Protein AF-A0A2N0ZWB0-F1 (afdb_monomer_lite)

Sequence (327 aa):
MKKLLIPLTAVLFLSSCESSTATNQGTKMNSSYDQEIKLPTDRRLSFNEAMNLRASDLNLRIYDEERMELLHKYAKDPKEINAQYAWATYQLWHVDNLDVETQGYQKIFELAKIDHPYACADVYTWSYQFDNDFIKNTMKINKKNILAIKDNCLEIALKYNANSIKHTLIEKFFSDYRRGDEYDDYNILSYRLMQDVDKQELNRVKEYLLMYLFSWDNQFMNSIPSNNLANGNLVSFYLQILAYDPYDFNVTEACAWLKYYDQDFIPYLKENNLPNLKIIQKKLVKSLPILRDKIKDTEINIQQCQSRYIEIRDTKRNNDPFELDFN

Structure (mmCIF, N/CA/C/O backbone):
data_AF-A0A2N0ZWB0-F1
#
_entry.id   AF-A0A2N0ZWB0-F1
#
loop_
_atom_site.group_PDB
_atom_site.id
_atom_site.type_symbol
_atom_site.label_atom_id
_atom_site.label_alt_id
_atom_site.label_comp_id
_atom_site.label_asym_id
_atom_site.label_entity_id
_atom_site.label_seq_id
_atom_site.pdbx_PDB_ins_code
_atom_site.Cartn_x
_atom_site.Cartn_y
_atom_site.Cartn_z
_atom_site.occupancy
_atom_site.B_iso_or_equiv
_atom_site.auth_seq_id
_atom_site.auth_comp_id
_atom_site.auth_asym_id
_atom_site.auth_atom_id
_atom_site.pdbx_PDB_model_num
ATOM 1 N N . MET A 1 1 ? 29.699 83.787 26.682 1.00 38.31 1 MET A N 1
ATOM 2 C CA . MET A 1 1 ? 30.022 82.421 27.168 1.00 38.31 1 MET A CA 1
ATOM 3 C C . MET A 1 1 ? 31.433 82.093 26.680 1.00 38.31 1 MET A C 1
ATOM 5 O O . MET A 1 1 ? 31.685 82.283 25.504 1.00 38.31 1 MET A O 1
ATOM 9 N N . LYS A 1 2 ? 32.444 82.000 27.562 1.00 29.06 2 LYS A N 1
ATOM 10 C CA . LYS A 1 2 ? 33.017 80.736 28.099 1.00 29.06 2 LYS A CA 1
ATOM 11 C C . LYS A 1 2 ? 33.329 79.725 26.969 1.00 29.06 2 LYS A C 1
ATOM 13 O O . LYS A 1 2 ? 32.384 79.179 26.427 1.00 29.06 2 LYS A O 1
ATOM 18 N N . LYS A 1 3 ? 34.590 79.655 26.492 1.00 23.31 3 LYS A N 1
ATOM 19 C CA . LYS A 1 3 ? 35.724 78.788 26.960 1.00 23.31 3 LYS A CA 1
ATOM 20 C C . LYS A 1 3 ? 35.624 77.361 26.348 1.00 23.31 3 LYS A C 1
ATOM 22 O O . LYS A 1 3 ? 34.513 76.865 26.280 1.00 23.31 3 LYS A O 1
ATOM 27 N N . LEU A 1 4 ? 36.682 76.650 25.915 1.00 23.22 4 LEU A N 1
ATOM 28 C CA . LEU A 1 4 ? 38.147 76.785 26.102 1.00 23.22 4 LEU A CA 1
ATOM 29 C C . LEU A 1 4 ? 38.958 76.143 24.923 1.00 23.22 4 LEU A C 1
ATOM 31 O O . LEU A 1 4 ? 38.378 75.734 23.926 1.00 23.22 4 LEU A O 1
ATOM 35 N N . LEU A 1 5 ? 40.292 76.080 25.059 1.00 21.80 5 LEU A N 1
ATOM 36 C CA . LEU A 1 5 ? 41.337 75.653 24.110 1.00 21.80 5 LEU A CA 1
ATOM 37 C C . LEU A 1 5 ? 41.497 74.115 23.912 1.00 21.80 5 LEU A C 1
ATOM 39 O O . LEU A 1 5 ? 41.297 73.352 24.851 1.00 21.80 5 LEU A O 1
ATOM 43 N N . ILE A 1 6 ? 41.957 73.723 22.705 1.00 27.70 6 ILE A N 1
ATOM 44 C CA . ILE A 1 6 ? 43.159 72.899 22.327 1.00 27.70 6 ILE A CA 1
ATOM 45 C C . ILE A 1 6 ? 44.001 72.356 23.530 1.00 27.70 6 ILE A C 1
ATOM 47 O O . ILE A 1 6 ? 44.212 73.181 24.425 1.00 27.70 6 ILE A O 1
ATOM 51 N N . PRO A 1 7 ? 44.580 71.104 23.585 1.00 34.16 7 PRO A N 1
ATOM 52 C CA . PRO A 1 7 ? 45.386 70.407 22.531 1.00 34.16 7 PRO A CA 1
ATOM 53 C C . PRO A 1 7 ? 45.387 68.838 22.423 1.00 34.16 7 PRO A C 1
ATOM 55 O O . PRO A 1 7 ? 44.913 68.159 23.319 1.00 34.16 7 PRO A O 1
ATOM 58 N N . LEU A 1 8 ? 46.080 68.330 21.368 1.00 21.92 8 LEU A N 1
ATOM 59 C CA . LEU A 1 8 ? 46.899 67.079 21.211 1.00 21.92 8 LEU A CA 1
ATOM 60 C C . LEU A 1 8 ? 46.281 65.683 21.554 1.00 21.92 8 LEU A C 1
ATOM 62 O O . LEU A 1 8 ? 45.449 65.567 22.435 1.00 21.92 8 LEU A O 1
ATOM 66 N N . THR A 1 9 ? 46.645 64.550 20.922 1.00 27.00 9 THR A N 1
ATOM 67 C CA . THR A 1 9 ? 47.906 64.128 20.252 1.00 27.00 9 THR A CA 1
ATOM 68 C C . THR A 1 9 ? 47.726 63.382 18.910 1.00 27.00 9 THR A C 1
ATOM 70 O O . THR A 1 9 ? 46.648 62.900 18.585 1.00 27.00 9 THR A O 1
ATOM 73 N N . ALA A 1 10 ? 48.841 63.241 18.175 1.00 24.66 10 ALA A N 1
ATOM 74 C CA . ALA A 1 10 ? 49.052 62.360 17.013 1.00 24.66 10 ALA A CA 1
ATOM 75 C C . ALA A 1 10 ? 48.708 60.867 17.295 1.00 24.66 10 ALA A C 1
ATOM 77 O O . ALA A 1 10 ? 48.550 60.486 18.452 1.00 24.66 10 ALA A O 1
ATOM 78 N N . VAL A 1 11 ? 48.578 59.978 16.299 1.00 25.19 11 VAL A N 1
ATOM 79 C CA . VAL A 1 11 ? 49.680 59.424 15.470 1.00 25.19 11 VAL A CA 1
ATOM 80 C C . VAL A 1 11 ? 49.180 58.945 14.090 1.00 25.19 11 VAL A C 1
ATOM 82 O O . VAL A 1 11 ? 48.033 58.536 13.943 1.00 25.19 11 VAL A O 1
ATOM 85 N N . LEU A 1 12 ? 50.058 59.006 13.077 1.00 24.88 12 LEU A N 1
ATOM 86 C CA . LEU A 1 12 ? 49.830 58.479 11.723 1.00 24.88 12 LEU A CA 1
ATOM 87 C C . LEU A 1 12 ? 49.619 56.955 11.711 1.00 24.88 12 LEU A C 1
ATOM 89 O O . LEU A 1 12 ? 50.325 56.258 12.427 1.00 24.88 12 LEU A O 1
ATOM 93 N N . PHE A 1 13 ? 48.837 56.436 10.760 1.00 24.61 13 PHE A N 1
ATOM 94 C CA . PHE A 1 13 ? 49.383 55.522 9.742 1.00 24.61 13 PHE A CA 1
ATOM 95 C C . PHE A 1 13 ? 48.495 55.489 8.489 1.00 24.61 13 PHE A C 1
ATOM 97 O O . PHE A 1 13 ? 47.309 55.806 8.538 1.00 24.61 13 PHE A O 1
ATOM 104 N N . LEU A 1 14 ? 49.112 55.182 7.347 1.00 25.11 14 LEU A N 1
ATOM 105 C CA . LEU A 1 14 ? 48.475 55.178 6.031 1.00 25.11 14 LEU A CA 1
ATOM 106 C C . LEU A 1 14 ? 47.652 53.905 5.805 1.00 25.11 14 LEU A C 1
ATOM 108 O O . LEU A 1 14 ? 48.181 52.820 6.032 1.00 25.11 14 LEU A O 1
ATOM 112 N N . SER A 1 15 ? 46.482 54.033 5.175 1.00 25.52 15 SER A N 1
ATOM 113 C CA . SER A 1 15 ? 46.255 53.475 3.828 1.00 25.52 15 SER A CA 1
ATOM 114 C C . SER A 1 15 ? 44.882 53.871 3.256 1.00 25.52 15 SER A C 1
ATOM 116 O O . SER A 1 15 ? 44.023 54.424 3.936 1.00 25.52 15 SER A O 1
ATOM 118 N N . SER A 1 16 ? 44.758 53.688 1.943 1.00 25.92 16 SER A N 1
ATOM 119 C CA . SER A 1 16 ? 43.678 54.106 1.045 1.00 25.92 16 SER A CA 1
ATOM 120 C C . SER A 1 16 ? 42.287 53.539 1.344 1.00 25.92 16 SER A C 1
ATOM 122 O O . SER A 1 16 ? 42.145 52.453 1.894 1.00 25.92 16 SER A O 1
ATOM 124 N N . CYS A 1 17 ? 41.266 54.253 0.855 1.00 25.59 17 CYS A N 1
ATOM 125 C CA . CYS A 1 17 ? 39.875 53.813 0.786 1.00 25.59 17 CYS A CA 1
ATOM 126 C C . CYS A 1 17 ? 39.702 52.387 0.237 1.00 25.59 17 CYS A C 1
ATOM 128 O O . CYS A 1 17 ? 40.103 52.116 -0.893 1.00 25.59 17 CYS A O 1
ATOM 130 N N . GLU A 1 18 ? 38.934 51.566 0.951 1.00 24.20 18 GLU A N 1
ATOM 131 C CA . GLU A 1 18 ? 38.123 50.505 0.351 1.00 24.20 18 GLU A CA 1
ATOM 132 C C . GLU A 1 18 ? 36.653 50.755 0.697 1.00 24.20 18 GLU A C 1
ATOM 134 O O . GLU A 1 18 ? 36.242 50.692 1.856 1.00 24.20 18 GLU A O 1
ATOM 139 N N . SER A 1 19 ? 35.846 51.069 -0.318 1.00 26.22 19 SER A N 1
ATOM 140 C CA . SER A 1 19 ? 34.397 51.207 -0.184 1.00 26.22 19 SER A CA 1
ATOM 141 C C . SER A 1 19 ? 33.694 49.983 -0.764 1.00 26.22 19 SER A C 1
ATOM 143 O O . SER A 1 19 ? 33.515 49.877 -1.975 1.00 26.22 19 SER A O 1
ATOM 145 N N . SER A 1 20 ? 33.253 49.104 0.137 1.00 30.06 20 SER A N 1
ATOM 146 C CA . SER A 1 20 ? 32.059 48.258 0.008 1.00 30.06 20 SER A CA 1
ATOM 147 C C . SER A 1 20 ? 31.8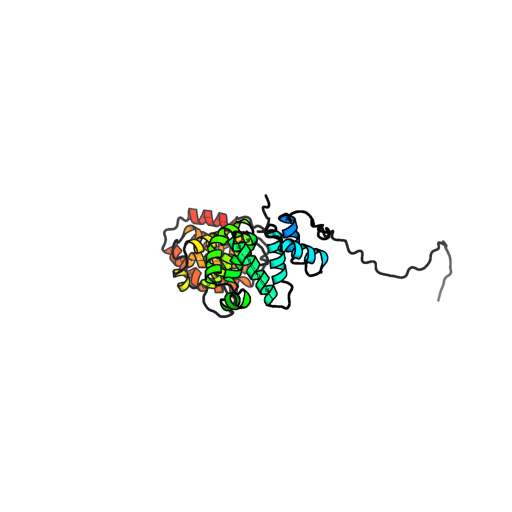37 47.481 -1.302 1.00 30.06 20 SER A C 1
ATOM 149 O O . SER A 1 20 ? 31.202 47.974 -2.233 1.00 30.06 20 SER A O 1
ATOM 151 N N . THR A 1 21 ? 32.107 46.176 -1.263 1.00 26.30 21 THR A N 1
ATOM 152 C CA . THR A 1 21 ? 31.127 45.188 -1.752 1.00 26.30 21 THR A CA 1
ATOM 153 C C . THR A 1 21 ? 30.920 44.129 -0.676 1.00 26.30 21 THR A C 1
ATOM 155 O O . THR A 1 21 ? 31.873 43.685 -0.040 1.00 26.30 21 THR A O 1
ATOM 158 N N . ALA A 1 22 ? 29.664 43.767 -0.413 1.00 29.27 22 ALA A N 1
ATOM 159 C CA . ALA A 1 22 ? 29.338 42.761 0.589 1.00 29.27 22 ALA A CA 1
ATOM 160 C C . ALA A 1 22 ? 29.765 41.376 0.086 1.00 29.27 22 ALA A C 1
ATOM 162 O O . ALA A 1 22 ? 29.156 40.820 -0.829 1.00 29.27 22 ALA A O 1
ATOM 163 N N . THR A 1 23 ? 30.801 40.803 0.694 1.00 26.16 23 THR A N 1
ATOM 164 C CA . THR A 1 23 ? 31.150 39.401 0.485 1.00 26.16 23 THR A CA 1
ATOM 165 C C . THR A 1 23 ? 30.146 38.526 1.224 1.00 26.16 23 THR A C 1
ATOM 167 O O . THR A 1 23 ? 30.265 38.278 2.422 1.00 26.16 23 THR A O 1
ATOM 170 N N . ASN A 1 24 ? 29.159 38.017 0.483 1.00 30.00 24 ASN A N 1
ATOM 171 C CA . ASN A 1 24 ? 28.396 36.849 0.903 1.00 30.00 24 ASN A CA 1
ATOM 172 C C . ASN A 1 24 ? 29.379 35.690 1.120 1.00 30.00 24 ASN A C 1
ATOM 174 O O . ASN A 1 24 ? 29.700 34.953 0.186 1.00 30.00 24 ASN A O 1
ATOM 178 N N . GLN A 1 25 ? 29.830 35.497 2.361 1.00 28.14 25 GLN A N 1
ATOM 179 C CA . GLN A 1 25 ? 30.354 34.212 2.809 1.00 28.14 25 GLN A CA 1
ATOM 180 C C . GLN A 1 25 ? 29.176 33.244 2.913 1.00 28.14 25 GLN A C 1
ATOM 182 O O . GLN A 1 25 ? 28.706 32.903 3.995 1.00 28.14 25 GLN A O 1
ATOM 187 N N . GLY A 1 26 ? 28.679 32.825 1.747 1.00 27.48 26 GLY A N 1
ATOM 188 C CA . GLY A 1 26 ? 27.834 31.655 1.643 1.00 27.48 26 GLY A CA 1
ATOM 189 C C . GLY A 1 26 ? 28.632 30.483 2.186 1.00 27.48 26 GLY A C 1
ATOM 190 O O . GLY A 1 26 ? 29.620 30.065 1.577 1.00 27.48 26 GLY A O 1
ATOM 191 N N . THR A 1 27 ? 28.228 29.985 3.351 1.00 28.27 27 THR A N 1
ATOM 192 C CA . THR A 1 27 ? 28.755 28.752 3.917 1.00 28.27 27 THR A CA 1
ATOM 193 C C . THR A 1 27 ? 28.539 27.669 2.871 1.00 28.27 27 THR A C 1
ATOM 195 O O . THR A 1 27 ? 27.398 27.281 2.621 1.00 28.27 27 THR A O 1
ATOM 198 N N . LYS A 1 28 ? 29.612 27.213 2.212 1.00 29.53 28 LYS A N 1
ATOM 199 C CA . LYS A 1 28 ? 29.526 26.083 1.288 1.00 29.53 28 LYS A CA 1
ATOM 200 C C . LYS A 1 28 ? 29.055 24.872 2.088 1.00 29.53 28 LYS A C 1
ATOM 202 O O . LYS A 1 28 ? 29.850 24.234 2.774 1.00 29.53 28 LYS A O 1
ATOM 207 N N . MET A 1 29 ? 27.766 24.550 1.987 1.00 25.88 29 MET A N 1
ATOM 208 C CA . MET A 1 29 ? 27.335 23.173 2.162 1.00 25.88 29 MET A CA 1
ATOM 209 C C . MET A 1 29 ? 28.134 22.354 1.152 1.00 25.88 29 MET A C 1
ATOM 211 O O . MET A 1 29 ? 28.077 22.627 -0.045 1.00 25.88 29 MET A O 1
ATOM 215 N N . ASN A 1 30 ? 28.911 21.389 1.641 1.00 28.53 30 ASN A N 1
ATOM 216 C CA . ASN A 1 30 ? 29.542 20.398 0.783 1.00 28.53 30 ASN A CA 1
ATOM 217 C C . ASN A 1 30 ? 28.435 19.510 0.206 1.00 28.53 30 ASN A C 1
ATOM 219 O O . ASN A 1 30 ? 28.079 18.490 0.794 1.00 28.53 30 ASN A O 1
ATOM 223 N N . SER A 1 31 ? 27.885 19.904 -0.940 1.00 34.62 31 SER A N 1
ATOM 224 C CA . SER A 1 31 ? 27.104 19.021 -1.791 1.00 34.62 31 SER A CA 1
ATOM 225 C C . SER A 1 31 ? 28.025 17.911 -2.294 1.00 34.62 31 SER A C 1
ATOM 227 O O . SER A 1 31 ? 28.810 18.110 -3.216 1.00 34.62 31 SER A O 1
ATOM 229 N N . SER A 1 32 ? 27.909 16.699 -1.746 1.00 37.09 32 SER A N 1
ATOM 230 C CA . SER A 1 32 ? 28.574 15.505 -2.298 1.00 37.09 32 SER A CA 1
ATOM 231 C C . SER A 1 32 ? 27.947 15.030 -3.622 1.00 37.09 32 SER A C 1
ATOM 233 O O . SER A 1 32 ? 28.069 13.863 -3.978 1.00 37.09 32 SER A O 1
ATOM 235 N N . TYR A 1 33 ? 27.243 15.924 -4.320 1.00 38.03 33 TYR A N 1
ATOM 236 C CA . TYR A 1 33 ? 26.426 15.666 -5.505 1.00 38.03 33 TYR A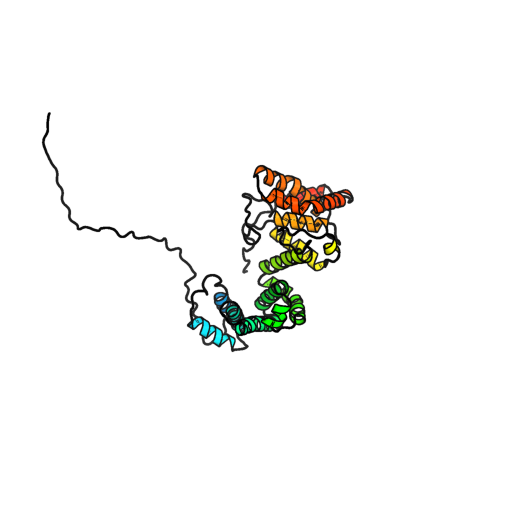 CA 1
ATOM 237 C C . TYR A 1 33 ? 27.152 16.007 -6.818 1.00 38.03 33 TYR A C 1
ATOM 239 O O . TYR A 1 33 ? 26.714 15.566 -7.876 1.00 38.03 33 TYR A O 1
ATOM 247 N N . ASP A 1 34 ? 28.286 16.716 -6.756 1.00 33.91 34 ASP A N 1
ATOM 248 C CA . ASP A 1 34 ? 29.079 17.134 -7.925 1.00 33.91 34 ASP A CA 1
ATOM 249 C C . ASP A 1 34 ? 30.224 16.154 -8.260 1.00 33.91 34 ASP A C 1
ATOM 251 O O . ASP A 1 34 ? 31.310 16.552 -8.685 1.00 33.91 34 ASP A O 1
ATOM 255 N N . GLN A 1 35 ? 30.014 14.848 -8.062 1.00 45.25 35 GLN A N 1
ATOM 256 C CA . GLN A 1 35 ? 30.913 13.847 -8.641 1.00 45.25 35 GLN A CA 1
ATOM 257 C C . GLN A 1 35 ? 30.559 13.647 -10.119 1.00 45.25 35 GLN A C 1
ATOM 259 O O . GLN A 1 35 ? 29.495 13.123 -10.445 1.00 45.25 35 GLN A O 1
ATOM 264 N N . GLU A 1 36 ? 31.467 14.038 -11.022 1.00 45.38 36 GLU A N 1
ATOM 265 C CA . GLU A 1 36 ? 31.410 13.652 -12.437 1.00 45.38 36 GLU A CA 1
ATOM 266 C C . GLU A 1 36 ? 31.323 12.124 -12.552 1.00 45.38 36 GLU A C 1
ATOM 268 O O . GLU A 1 36 ? 32.311 11.412 -12.345 1.00 45.38 36 GLU A O 1
ATOM 273 N N . ILE A 1 37 ? 30.146 11.606 -12.911 1.00 51.34 37 ILE A N 1
ATOM 274 C CA . ILE A 1 37 ? 29.962 10.179 -13.173 1.00 51.34 37 ILE A CA 1
ATOM 275 C C . ILE A 1 37 ? 30.614 9.868 -14.523 1.00 51.34 37 ILE A C 1
ATOM 277 O O . ILE A 1 37 ? 29.977 9.933 -15.574 1.00 51.34 37 ILE A O 1
ATOM 281 N N . LYS A 1 38 ? 31.902 9.519 -14.495 1.00 54.62 38 LYS A N 1
ATOM 282 C CA . LYS A 1 38 ? 32.623 8.989 -15.658 1.00 54.62 38 LYS A CA 1
ATOM 283 C C . LYS A 1 38 ? 32.163 7.564 -15.924 1.00 54.62 38 LYS A C 1
ATOM 285 O O . LYS A 1 38 ? 32.722 6.605 -15.396 1.00 54.62 38 LYS A O 1
ATOM 290 N N . LEU A 1 39 ? 31.110 7.451 -16.726 1.00 59.38 39 LEU A N 1
ATOM 291 C CA . LEU A 1 39 ? 30.613 6.172 -17.214 1.00 59.38 39 LEU A CA 1
ATOM 292 C C . LEU A 1 39 ? 31.679 5.494 -18.097 1.00 59.38 39 LEU A C 1
ATOM 294 O O . LEU A 1 39 ? 32.387 6.181 -18.842 1.00 59.38 39 LEU A O 1
ATOM 298 N N . PRO A 1 40 ? 31.801 4.156 -18.052 1.00 59.56 40 PRO A N 1
ATOM 299 C CA . PRO A 1 40 ? 32.619 3.419 -19.010 1.00 59.56 40 PRO A CA 1
ATOM 300 C C . PRO A 1 40 ? 32.099 3.629 -20.442 1.00 59.56 40 PRO A C 1
ATOM 302 O O . PRO A 1 40 ? 30.965 4.054 -20.646 1.00 59.56 40 PRO A O 1
ATOM 305 N N . THR A 1 41 ? 32.920 3.292 -21.438 1.00 57.50 41 THR A N 1
ATOM 306 C CA . THR A 1 41 ? 32.522 3.273 -22.869 1.00 57.50 41 THR A CA 1
ATOM 307 C C . THR A 1 41 ? 32.750 1.914 -23.545 1.00 57.50 41 THR A C 1
ATOM 309 O O . THR A 1 41 ? 32.431 1.731 -24.722 1.00 57.50 41 THR A O 1
ATOM 312 N N . ASP A 1 42 ? 33.297 0.964 -22.785 1.00 61.41 42 ASP A N 1
ATOM 313 C CA . ASP A 1 42 ? 33.920 -0.297 -23.195 1.00 61.41 42 ASP A CA 1
ATOM 314 C C . ASP A 1 42 ? 33.324 -1.533 -22.490 1.00 61.41 42 ASP A C 1
ATOM 316 O O . ASP A 1 42 ? 33.505 -2.662 -22.947 1.00 61.41 42 ASP A O 1
ATOM 320 N N . ARG A 1 43 ? 32.593 -1.330 -21.386 1.00 64.81 43 ARG A N 1
ATOM 321 C CA . ARG A 1 43 ? 31.950 -2.387 -20.588 1.00 64.81 43 ARG A CA 1
ATOM 322 C C . ARG A 1 43 ? 30.502 -2.059 -20.230 1.00 64.81 43 ARG A C 1
ATOM 324 O O . ARG A 1 43 ? 30.047 -0.935 -20.436 1.00 64.81 43 ARG A O 1
ATOM 331 N N . ARG A 1 44 ? 29.819 -3.046 -19.640 1.00 60.44 44 ARG A N 1
ATOM 332 C CA . ARG A 1 44 ? 28.456 -2.896 -19.118 1.00 60.44 44 ARG A CA 1
ATOM 333 C C . ARG A 1 44 ? 28.376 -1.851 -18.010 1.00 60.44 44 ARG A C 1
ATOM 335 O O . ARG A 1 44 ? 29.307 -1.755 -17.196 1.00 60.44 44 ARG A O 1
ATOM 342 N N . LEU A 1 45 ? 27.242 -1.157 -17.920 1.00 62.62 45 LEU A N 1
ATOM 343 C CA . LEU A 1 45 ? 26.927 -0.345 -16.743 1.00 62.62 45 LEU A CA 1
ATOM 344 C C . LEU A 1 45 ? 26.591 -1.259 -15.561 1.00 62.62 45 LEU A C 1
ATOM 346 O O . LEU A 1 45 ? 25.715 -2.126 -15.642 1.00 62.62 45 LEU A O 1
ATOM 350 N N . SER A 1 46 ? 27.273 -1.047 -14.439 1.00 64.38 46 SER A N 1
ATOM 351 C CA . SER A 1 46 ? 26.867 -1.631 -13.164 1.00 64.38 46 SER A CA 1
ATOM 352 C C . SER A 1 46 ? 25.518 -1.064 -12.723 1.00 64.38 46 SER A C 1
ATOM 354 O O . SER A 1 46 ? 25.062 -0.014 -13.183 1.00 64.38 46 SER A O 1
ATOM 356 N N . PHE A 1 47 ? 24.875 -1.771 -11.799 1.00 55.81 47 PHE A N 1
ATOM 357 C CA . PHE A 1 47 ? 23.610 -1.346 -11.216 1.00 55.81 47 PHE A CA 1
ATOM 358 C C . PHE A 1 47 ? 23.686 0.074 -10.615 1.00 55.81 47 PHE A C 1
ATOM 360 O O . PHE A 1 47 ? 22.851 0.913 -10.943 1.00 55.81 47 PHE A O 1
ATOM 367 N N . ASN A 1 48 ? 24.729 0.376 -9.835 1.00 60.94 48 ASN A N 1
ATOM 368 C CA . ASN A 1 48 ? 24.910 1.698 -9.224 1.00 60.94 48 ASN A CA 1
ATOM 369 C C . ASN A 1 48 ? 25.190 2.794 -10.265 1.00 60.94 48 ASN A C 1
ATOM 371 O O . ASN A 1 48 ? 24.689 3.902 -10.121 1.00 60.94 48 ASN A O 1
ATOM 375 N N . GLU A 1 49 ? 25.933 2.503 -11.339 1.00 65.19 49 GLU A N 1
ATOM 376 C CA . GLU A 1 49 ? 26.154 3.473 -12.426 1.00 65.19 49 GLU A CA 1
ATOM 377 C C . GLU A 1 49 ? 24.838 3.831 -13.130 1.00 65.19 49 GLU A C 1
ATOM 379 O O . GLU A 1 49 ? 24.560 5.008 -13.344 1.00 65.19 49 GLU A O 1
ATOM 384 N N . ALA A 1 50 ? 23.990 2.842 -13.423 1.00 61.97 50 ALA A N 1
ATOM 385 C CA . ALA A 1 50 ? 22.679 3.083 -14.022 1.00 61.97 50 ALA A CA 1
ATOM 386 C C . ALA A 1 50 ? 21.687 3.756 -13.053 1.00 61.97 50 ALA A C 1
ATOM 388 O O . ALA A 1 50 ? 20.905 4.610 -13.469 1.00 61.97 50 ALA A O 1
ATOM 389 N N . MET A 1 51 ? 21.728 3.424 -11.759 1.00 59.25 51 MET A N 1
ATOM 390 C CA . MET A 1 51 ? 20.886 4.084 -10.758 1.00 59.25 51 MET A CA 1
ATOM 391 C C . MET A 1 51 ? 21.327 5.508 -10.455 1.00 59.25 51 MET A C 1
ATOM 393 O O . MET A 1 51 ? 20.459 6.346 -10.266 1.00 59.25 51 MET A O 1
ATOM 397 N N . ASN A 1 52 ? 22.620 5.829 -10.485 1.00 61.94 52 ASN A N 1
ATOM 398 C CA . ASN A 1 52 ? 23.080 7.212 -10.338 1.00 61.94 52 ASN A CA 1
ATOM 399 C C . ASN A 1 52 ? 22.626 8.099 -11.514 1.00 61.94 52 ASN A C 1
ATOM 401 O O . ASN A 1 52 ? 22.452 9.302 -11.336 1.00 61.94 52 ASN A O 1
ATOM 405 N N . LEU A 1 53 ? 22.369 7.514 -12.693 1.00 59.09 53 LEU A N 1
ATOM 406 C CA . LEU A 1 53 ? 21.716 8.205 -13.813 1.00 59.09 53 LEU A CA 1
ATOM 407 C C . LEU A 1 53 ? 20.198 8.368 -13.612 1.00 59.09 53 LEU A C 1
ATOM 409 O O . LEU A 1 53 ? 19.628 9.328 -14.118 1.00 59.09 53 LEU A O 1
ATOM 413 N N . ARG A 1 54 ? 19.543 7.477 -12.854 1.00 54.00 54 ARG A N 1
ATOM 414 C CA . ARG A 1 54 ? 18.110 7.573 -12.511 1.00 54.00 54 ARG A CA 1
ATOM 415 C C . ARG A 1 54 ? 17.831 8.476 -11.304 1.00 54.00 54 ARG A C 1
ATOM 417 O O . ARG A 1 54 ? 16.837 9.186 -11.297 1.00 54.00 54 ARG A O 1
ATOM 424 N N . ALA A 1 55 ? 18.679 8.446 -10.278 1.00 46.25 55 ALA A N 1
ATOM 425 C CA . ALA A 1 55 ? 18.415 8.970 -8.932 1.00 46.25 55 ALA A CA 1
ATOM 426 C C . ALA A 1 55 ? 18.490 10.506 -8.803 1.00 46.25 55 ALA A C 1
ATOM 428 O O . ALA A 1 55 ? 18.620 11.037 -7.703 1.00 46.25 55 ALA A O 1
ATOM 429 N N . SER A 1 56 ? 18.418 11.234 -9.917 1.00 44.94 56 SER A N 1
ATOM 430 C CA . SER A 1 56 ? 18.508 12.693 -9.958 1.00 44.94 56 SER A CA 1
ATOM 431 C C . SER A 1 56 ? 17.149 13.356 -10.213 1.00 44.94 56 SER A C 1
ATOM 433 O O . SER A 1 56 ? 17.050 14.262 -11.040 1.00 44.94 56 SER A O 1
ATOM 435 N N . ASP A 1 57 ? 16.135 12.992 -9.414 1.00 43.97 57 ASP A N 1
ATOM 436 C CA . ASP A 1 57 ? 14.815 13.664 -9.348 1.00 43.97 57 ASP A CA 1
ATOM 437 C C . ASP A 1 57 ? 14.920 15.201 -9.197 1.00 43.97 57 ASP A C 1
ATOM 439 O O . ASP A 1 57 ? 14.009 15.946 -9.564 1.00 43.97 57 ASP A O 1
ATOM 443 N N . LEU A 1 58 ? 16.051 15.690 -8.672 1.00 39.66 58 LEU A N 1
ATOM 444 C CA . LEU A 1 58 ? 16.356 17.113 -8.503 1.00 39.66 58 LEU A CA 1
ATOM 445 C C . LEU A 1 58 ? 17.341 17.698 -9.532 1.00 39.66 58 LEU A C 1
ATOM 447 O O . LEU A 1 58 ? 17.255 18.895 -9.802 1.00 39.66 58 LEU A O 1
ATOM 451 N N . ASN A 1 59 ? 18.236 16.899 -10.130 1.00 42.66 59 ASN A N 1
ATOM 452 C CA . ASN A 1 59 ? 19.379 17.417 -10.905 1.00 42.66 59 ASN A CA 1
ATOM 453 C C . ASN A 1 59 ? 19.364 17.105 -12.413 1.00 42.66 59 ASN A C 1
ATOM 455 O O . ASN A 1 59 ? 20.051 17.807 -13.150 1.00 42.66 59 ASN A O 1
ATOM 459 N N . LEU A 1 60 ? 18.557 16.159 -12.917 1.00 44.41 60 LEU A N 1
ATOM 460 C CA . LEU A 1 60 ? 18.479 15.907 -14.371 1.00 44.41 60 LEU A CA 1
ATOM 461 C C . LEU A 1 60 ? 17.780 17.028 -15.168 1.00 44.41 60 LEU A C 1
ATOM 463 O O . LEU A 1 60 ? 17.822 17.032 -16.392 1.00 44.41 60 LEU A O 1
ATOM 467 N N . ARG A 1 61 ? 17.216 18.037 -14.484 1.00 47.50 61 ARG A N 1
ATOM 468 C CA . ARG A 1 61 ? 16.735 19.285 -15.111 1.00 47.50 61 ARG A CA 1
ATOM 469 C C . ARG A 1 61 ? 17.858 20.130 -15.730 1.00 47.50 61 ARG A C 1
ATOM 471 O O . ARG A 1 61 ? 17.564 21.103 -16.422 1.00 47.50 61 ARG A O 1
ATOM 478 N N . ILE A 1 62 ? 19.122 19.805 -15.451 1.00 50.56 62 ILE A N 1
ATOM 479 C CA . ILE A 1 62 ? 20.296 20.452 -16.037 1.00 50.56 62 ILE A CA 1
ATOM 480 C C . ILE A 1 62 ? 20.971 19.435 -16.960 1.00 50.56 62 ILE A C 1
ATOM 482 O O . ILE A 1 62 ? 21.561 18.457 -16.506 1.00 50.56 62 ILE A O 1
ATOM 486 N N . TYR A 1 63 ? 20.834 19.676 -18.263 1.00 51.97 63 TYR A N 1
ATOM 487 C CA . TYR A 1 63 ? 21.300 18.801 -19.333 1.00 51.97 63 TYR A CA 1
ATOM 488 C C . TYR A 1 63 ? 22.817 18.567 -19.285 1.00 51.97 63 TYR A C 1
ATOM 490 O O . TYR A 1 63 ? 23.602 19.513 -19.330 1.00 51.97 63 TYR A O 1
ATOM 498 N N . ASP A 1 64 ? 23.213 17.295 -19.295 1.00 60.12 64 ASP A N 1
ATOM 499 C CA . ASP A 1 64 ? 24.532 16.842 -19.741 1.00 60.12 64 ASP A CA 1
ATOM 500 C C . ASP A 1 64 ? 24.296 15.983 -20.994 1.00 60.12 64 ASP A C 1
ATOM 502 O O . ASP A 1 64 ? 23.916 14.811 -20.912 1.00 60.12 64 ASP A O 1
ATOM 506 N N . GLU A 1 65 ? 24.408 16.618 -22.165 1.00 59.97 65 GLU A N 1
ATOM 507 C CA . GLU A 1 65 ? 24.104 16.001 -23.463 1.00 59.97 65 GLU A CA 1
ATOM 508 C C . GLU A 1 65 ? 24.992 14.772 -23.720 1.00 59.97 65 GLU A C 1
ATOM 510 O O . GLU A 1 65 ? 24.500 13.750 -24.202 1.00 59.97 65 GLU A O 1
ATOM 515 N N . GLU A 1 66 ? 26.261 14.809 -23.295 1.00 61.03 66 GLU A N 1
ATOM 516 C CA . GLU A 1 66 ? 27.216 13.705 -23.456 1.00 61.03 66 GLU A CA 1
ATOM 517 C C . GLU A 1 66 ? 26.792 12.462 -22.654 1.00 61.03 66 GLU A C 1
ATOM 519 O O . GLU A 1 66 ? 26.831 11.337 -23.171 1.00 61.03 66 GLU A O 1
ATOM 524 N N . ARG A 1 67 ? 26.313 12.639 -21.410 1.00 64.25 67 ARG A N 1
ATOM 525 C CA . ARG A 1 67 ? 25.746 11.526 -20.619 1.00 64.25 67 ARG A CA 1
ATOM 526 C C . ARG A 1 67 ? 24.503 10.940 -21.275 1.00 64.25 67 ARG A C 1
ATOM 528 O O . ARG A 1 67 ? 24.339 9.717 -21.265 1.00 64.25 67 ARG A O 1
ATOM 535 N N . MET A 1 68 ? 23.643 11.779 -21.851 1.00 68.19 68 MET A N 1
ATOM 536 C CA . MET A 1 68 ? 22.409 11.316 -22.485 1.00 68.19 68 MET A CA 1
ATOM 537 C C . MET A 1 68 ? 22.664 10.580 -23.804 1.00 68.19 68 MET A C 1
ATOM 539 O O . MET A 1 68 ? 22.059 9.528 -24.034 1.00 68.19 68 MET A O 1
ATOM 543 N N . GLU A 1 69 ? 23.599 11.050 -24.632 1.00 70.25 69 GLU A N 1
ATOM 544 C CA . GLU A 1 69 ? 24.043 10.332 -25.832 1.00 70.25 69 GLU A CA 1
ATOM 545 C C . GLU A 1 69 ? 24.658 8.969 -25.489 1.00 70.25 69 GLU A C 1
ATOM 547 O O . GLU A 1 69 ? 24.349 7.960 -26.136 1.00 70.25 69 GLU A O 1
ATOM 552 N N . LEU A 1 70 ? 25.492 8.907 -24.445 1.00 67.12 70 LEU A N 1
ATOM 553 C CA . LEU A 1 70 ? 26.118 7.663 -24.005 1.00 67.12 70 LEU A CA 1
ATOM 554 C C . LEU A 1 70 ? 25.088 6.671 -23.444 1.00 67.12 70 LEU A C 1
ATOM 556 O O . LEU A 1 70 ? 25.125 5.487 -23.794 1.00 67.12 70 LEU A O 1
ATOM 560 N N . LEU A 1 71 ? 24.125 7.141 -22.647 1.00 73.12 71 LEU A N 1
ATOM 561 C CA . LEU A 1 71 ? 23.015 6.322 -22.156 1.00 73.12 71 LEU A CA 1
ATOM 562 C C . LEU A 1 71 ? 22.160 5.785 -23.318 1.00 73.12 71 LEU A C 1
ATOM 564 O O . LEU A 1 71 ? 21.864 4.589 -23.362 1.0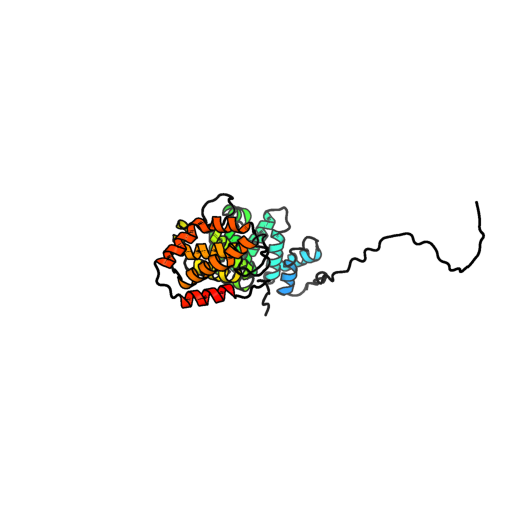0 73.12 71 LEU A O 1
ATOM 568 N N . HIS A 1 72 ? 21.840 6.626 -24.305 1.00 74.75 72 HIS A N 1
ATOM 569 C CA . HIS A 1 72 ? 21.122 6.218 -25.515 1.00 74.75 72 HIS A CA 1
ATOM 570 C C . HIS A 1 72 ? 21.899 5.188 -26.351 1.00 74.75 72 HIS A C 1
ATOM 572 O O . HIS A 1 72 ? 21.310 4.254 -26.904 1.00 74.75 72 HIS A O 1
ATOM 578 N N . LYS A 1 73 ? 23.227 5.329 -26.449 1.00 77.50 73 LYS A N 1
ATOM 579 C CA . LYS A 1 73 ? 24.104 4.359 -27.120 1.00 77.50 73 LYS A CA 1
ATOM 580 C C . LYS A 1 73 ? 24.066 3.004 -26.412 1.00 77.50 73 LYS A C 1
ATOM 582 O O . LYS A 1 73 ? 23.908 1.987 -27.085 1.00 77.50 73 LYS A O 1
ATOM 587 N N . TYR A 1 74 ? 24.161 2.985 -25.083 1.00 74.62 74 TYR A N 1
ATOM 588 C CA . TYR A 1 74 ? 24.112 1.748 -24.303 1.00 74.62 74 TYR A CA 1
ATOM 589 C C . TYR A 1 74 ? 22.741 1.073 -24.316 1.00 74.62 74 TYR A C 1
ATOM 591 O O . TYR A 1 74 ? 22.672 -0.146 -24.450 1.00 74.62 74 TYR A O 1
ATOM 599 N N . ALA A 1 75 ? 21.650 1.841 -24.292 1.00 77.00 75 ALA A N 1
ATOM 600 C CA . ALA A 1 75 ? 20.289 1.311 -24.386 1.00 77.00 75 ALA A CA 1
ATOM 601 C C . ALA A 1 75 ? 20.002 0.521 -25.688 1.00 77.00 75 ALA A C 1
ATOM 603 O O . ALA A 1 75 ? 18.984 -0.168 -25.772 1.00 77.00 75 ALA A O 1
ATOM 604 N N . LYS A 1 76 ? 20.885 0.583 -26.697 1.00 79.56 76 LYS A N 1
ATOM 605 C CA . LYS A 1 76 ? 20.787 -0.207 -27.938 1.00 79.56 76 LYS A CA 1
ATOM 606 C C . LYS A 1 76 ? 21.362 -1.622 -27.824 1.00 79.56 76 LYS A C 1
ATOM 608 O O . LYS A 1 76 ? 20.994 -2.462 -28.644 1.00 79.56 76 LYS A O 1
ATOM 613 N N . ASP A 1 77 ? 22.229 -1.915 -26.850 1.00 79.50 77 ASP A N 1
ATOM 614 C CA . ASP A 1 77 ? 22.723 -3.282 -26.635 1.00 79.50 77 ASP A CA 1
ATOM 615 C C . ASP A 1 77 ? 21.740 -4.054 -25.726 1.00 79.50 77 ASP A C 1
ATOM 617 O O . ASP A 1 77 ? 21.508 -3.635 -24.585 1.00 79.50 77 ASP A O 1
ATOM 621 N N . PRO A 1 78 ? 21.173 -5.198 -26.172 1.00 73.38 78 PRO A N 1
ATOM 622 C CA . PRO A 1 78 ? 20.261 -6.013 -25.364 1.00 73.38 78 PRO A CA 1
ATOM 623 C C . PRO A 1 78 ? 20.852 -6.478 -24.021 1.00 73.38 78 PRO A C 1
ATOM 625 O O . PRO A 1 78 ? 20.092 -6.804 -23.110 1.00 73.38 78 PRO A O 1
ATOM 628 N N . LYS A 1 79 ? 22.181 -6.490 -23.869 1.00 76.06 79 LYS A N 1
ATOM 629 C CA . LYS A 1 79 ? 22.897 -6.870 -22.640 1.00 76.06 79 LYS A CA 1
ATOM 630 C C . LYS A 1 79 ? 22.889 -5.794 -21.549 1.00 76.06 79 LYS A C 1
ATOM 632 O O . LYS A 1 79 ? 23.144 -6.132 -20.390 1.00 76.06 79 LYS A O 1
ATOM 637 N N . GLU A 1 80 ? 22.581 -4.547 -21.898 1.00 79.94 80 GLU A N 1
ATOM 638 C CA . GLU A 1 80 ? 22.609 -3.377 -21.010 1.00 79.94 80 GLU A CA 1
ATOM 639 C C . GLU A 1 80 ? 21.229 -3.071 -20.424 1.00 79.94 80 GLU A C 1
ATOM 641 O O . GLU A 1 80 ? 20.673 -1.986 -20.586 1.00 79.94 80 GLU A O 1
ATOM 646 N N . ILE A 1 81 ? 20.650 -4.061 -19.746 1.00 77.19 81 ILE A N 1
ATOM 647 C CA . ILE A 1 81 ? 19.264 -4.032 -19.253 1.00 77.19 81 ILE A CA 1
ATOM 648 C C . ILE A 1 81 ? 19.006 -2.821 -18.331 1.00 77.19 81 ILE A C 1
ATOM 650 O O . ILE A 1 81 ? 17.974 -2.162 -18.450 1.00 77.19 81 ILE A O 1
ATOM 654 N N . ASN A 1 82 ? 19.976 -2.449 -17.488 1.00 78.62 82 ASN A N 1
ATOM 655 C CA . ASN A 1 82 ? 19.856 -1.279 -16.612 1.00 78.62 82 ASN A CA 1
ATOM 656 C C . ASN A 1 82 ? 19.943 0.057 -17.383 1.00 78.62 82 ASN A C 1
ATOM 658 O O . ASN A 1 82 ? 19.254 1.010 -17.029 1.00 78.62 82 ASN A O 1
ATOM 662 N N . ALA A 1 83 ? 20.747 0.132 -18.451 1.00 75.50 83 ALA A N 1
ATOM 663 C CA . ALA A 1 83 ? 20.830 1.319 -19.310 1.00 75.50 83 ALA A CA 1
ATOM 664 C C . ALA A 1 83 ? 19.549 1.491 -20.140 1.00 75.50 83 ALA A C 1
ATOM 666 O O . ALA A 1 83 ? 19.028 2.594 -20.271 1.00 75.50 83 ALA A O 1
ATOM 667 N N . GLN A 1 84 ? 19.001 0.381 -20.643 1.00 82.00 84 GLN A N 1
ATOM 668 C CA . GLN A 1 84 ? 17.693 0.332 -21.297 1.00 82.00 84 GLN A CA 1
ATOM 669 C C . GLN A 1 84 ? 16.571 0.824 -20.374 1.00 82.00 84 GLN A C 1
ATOM 671 O O . GLN A 1 84 ? 15.684 1.540 -20.833 1.00 82.00 84 GLN A O 1
ATOM 676 N N . TYR A 1 85 ? 16.614 0.451 -19.092 1.00 80.44 85 TYR A N 1
ATOM 677 C CA . TYR A 1 85 ? 15.667 0.920 -18.084 1.00 80.44 85 TYR A CA 1
ATOM 678 C C . TYR A 1 85 ? 15.807 2.427 -17.822 1.00 80.44 85 TYR A C 1
ATOM 680 O O . TYR A 1 85 ? 14.838 3.160 -17.990 1.00 80.44 85 TYR A O 1
ATOM 688 N N . ALA A 1 86 ? 17.013 2.906 -17.497 1.00 77.00 86 ALA A N 1
ATOM 689 C CA . ALA A 1 86 ? 17.254 4.322 -17.209 1.00 77.00 86 ALA A CA 1
ATOM 690 C C . ALA A 1 86 ? 16.946 5.238 -18.412 1.00 77.00 86 ALA A C 1
ATOM 692 O O . ALA A 1 86 ? 16.344 6.297 -18.238 1.00 77.00 86 ALA A O 1
ATOM 693 N N . TRP A 1 87 ? 17.277 4.811 -19.638 1.00 76.56 87 TRP A N 1
ATOM 694 C CA . TRP A 1 87 ? 16.882 5.520 -20.860 1.00 76.56 87 TRP A CA 1
ATOM 695 C C . TRP A 1 87 ? 15.358 5.596 -21.010 1.00 76.56 87 TRP A C 1
ATOM 697 O O . TRP A 1 87 ? 14.823 6.655 -21.326 1.00 76.56 87 TRP A O 1
ATOM 707 N N . ALA A 1 88 ? 14.646 4.500 -20.741 1.00 81.81 88 ALA A N 1
ATOM 708 C CA . ALA A 1 88 ? 13.192 4.476 -20.825 1.00 81.81 88 ALA A CA 1
ATOM 709 C C . ALA A 1 88 ? 12.522 5.363 -19.759 1.00 81.81 88 ALA A C 1
ATOM 711 O O . ALA A 1 88 ? 11.560 6.053 -20.080 1.00 81.81 88 ALA A O 1
ATOM 712 N N . THR A 1 89 ? 13.053 5.422 -18.530 1.00 74.75 89 THR A N 1
ATOM 713 C CA . THR A 1 89 ? 12.598 6.382 -17.507 1.00 74.75 89 THR A CA 1
ATOM 714 C C . THR A 1 89 ? 12.825 7.824 -17.966 1.00 74.75 89 THR A C 1
ATOM 716 O O . THR A 1 89 ? 11.914 8.641 -17.873 1.00 74.75 89 THR A O 1
ATOM 719 N N . TYR A 1 90 ? 13.993 8.137 -18.539 1.00 75.38 90 TYR A N 1
ATOM 720 C CA . TYR A 1 90 ? 14.266 9.465 -19.099 1.00 75.38 90 TYR A CA 1
ATOM 721 C C . TYR A 1 90 ? 13.269 9.853 -20.207 1.00 75.38 90 TYR A C 1
ATOM 723 O O . TYR A 1 90 ? 12.761 10.976 -20.204 1.00 75.38 90 TYR A O 1
ATOM 731 N N . GLN A 1 91 ? 12.938 8.919 -21.110 1.00 75.62 91 GLN A N 1
ATOM 732 C CA . GLN A 1 91 ? 11.958 9.127 -22.187 1.00 75.62 91 GLN A CA 1
ATOM 733 C C . GLN A 1 91 ? 10.554 9.495 -21.677 1.00 75.62 91 GLN A C 1
ATOM 735 O O . GLN A 1 91 ? 9.836 10.199 -22.382 1.00 75.62 91 GLN A O 1
ATOM 740 N N . LEU A 1 92 ? 10.170 9.059 -20.471 1.00 73.50 92 LEU A N 1
ATOM 741 C CA . LEU A 1 92 ? 8.897 9.431 -19.838 1.00 73.50 92 LEU A CA 1
ATOM 742 C C . LEU A 1 92 ? 8.884 10.851 -19.261 1.00 73.50 92 LEU A C 1
ATOM 744 O O . LEU A 1 92 ? 7.813 11.388 -19.001 1.00 73.50 92 LEU A O 1
ATOM 748 N N . TRP A 1 93 ? 10.052 11.439 -19.002 1.00 68.50 93 TRP A N 1
ATOM 749 C CA . TRP A 1 93 ? 10.173 12.680 -18.230 1.00 68.50 93 TRP A CA 1
ATOM 750 C C . TRP A 1 93 ? 10.529 13.915 -19.071 1.00 68.50 93 TRP A C 1
ATOM 752 O O . TRP A 1 93 ? 10.315 15.030 -18.604 1.00 68.50 93 TRP A O 1
ATOM 762 N N . HIS A 1 94 ? 11.083 13.743 -20.278 1.00 62.44 94 HIS A N 1
ATOM 763 C CA . HIS A 1 94 ? 11.812 14.814 -20.982 1.00 62.44 94 HIS A CA 1
ATOM 764 C C . HIS A 1 94 ? 11.396 15.067 -22.442 1.00 62.44 94 HIS A C 1
ATOM 766 O O . HIS A 1 94 ? 12.222 15.539 -23.224 1.00 62.44 94 HIS A O 1
ATOM 772 N N . VAL A 1 95 ? 10.160 14.757 -22.864 1.00 58.25 95 VAL A N 1
ATOM 773 C CA . VAL A 1 95 ? 9.772 14.971 -24.274 1.00 58.25 95 VAL A CA 1
ATOM 774 C C . VAL A 1 95 ? 8.361 15.525 -24.458 1.00 58.25 95 VAL A C 1
ATOM 776 O O . VAL A 1 95 ? 7.379 14.885 -24.101 1.00 58.25 95 VAL A O 1
ATOM 779 N N . ASP A 1 96 ? 8.267 16.642 -25.183 1.00 53.09 96 ASP A N 1
ATOM 780 C CA . ASP A 1 96 ? 7.027 17.245 -25.704 1.00 53.09 96 ASP A CA 1
ATOM 781 C C . ASP A 1 96 ? 6.360 16.410 -26.834 1.00 53.09 96 ASP A C 1
ATOM 783 O O . ASP A 1 96 ? 5.713 16.952 -27.732 1.00 53.09 96 ASP A O 1
ATOM 787 N N . ASN A 1 97 ? 6.560 15.085 -26.862 1.00 55.66 97 ASN A N 1
ATOM 788 C CA . ASN A 1 97 ? 6.115 14.204 -27.943 1.00 55.66 97 ASN A CA 1
ATOM 789 C C . ASN A 1 97 ? 5.661 12.824 -27.431 1.00 55.66 97 ASN A C 1
ATOM 791 O O . ASN A 1 97 ? 6.471 11.991 -27.011 1.00 55.66 97 ASN A O 1
ATOM 795 N N . LEU A 1 98 ? 4.358 12.570 -27.585 1.00 59.56 98 LEU A N 1
ATOM 796 C CA . LEU A 1 98 ? 3.642 11.354 -27.181 1.00 59.56 98 LEU A CA 1
ATOM 797 C C . LEU A 1 98 ? 4.278 10.048 -27.683 1.00 59.56 98 LEU A C 1
ATOM 799 O O . LEU A 1 98 ? 4.201 9.028 -26.997 1.00 59.56 98 LEU A O 1
ATOM 803 N N . ASP A 1 99 ? 4.909 10.035 -28.863 1.00 60.06 99 ASP A N 1
ATOM 804 C CA . ASP A 1 99 ? 5.515 8.806 -29.395 1.00 60.06 99 ASP A CA 1
ATOM 805 C C . ASP A 1 99 ? 6.795 8.393 -28.646 1.00 60.06 99 ASP A C 1
ATOM 807 O O . ASP A 1 99 ? 7.129 7.206 -28.637 1.00 60.06 99 ASP A O 1
ATOM 811 N N . VAL A 1 100 ? 7.496 9.321 -27.984 1.00 57.09 100 VAL A N 1
ATOM 812 C CA . VAL A 1 100 ? 8.696 8.992 -27.191 1.00 57.09 100 VAL A CA 1
ATOM 813 C C . VAL A 1 100 ? 8.319 8.570 -25.771 1.00 57.09 100 VAL A C 1
ATOM 815 O O . VAL A 1 100 ? 8.849 7.575 -25.277 1.00 57.09 100 VAL A O 1
ATOM 818 N N . GLU A 1 101 ? 7.327 9.228 -25.170 1.00 63.66 101 GLU A N 1
ATOM 819 C CA . GLU A 1 101 ? 6.695 8.780 -23.922 1.00 63.66 101 GLU A CA 1
ATOM 820 C C . GLU A 1 101 ? 6.140 7.346 -24.075 1.00 63.66 101 GLU A C 1
ATOM 822 O O . GLU A 1 101 ? 6.419 6.455 -23.268 1.00 63.66 101 GLU A O 1
ATOM 827 N N . THR A 1 102 ? 5.450 7.073 -25.190 1.00 77.88 102 THR A N 1
ATOM 828 C CA . THR A 1 102 ? 4.978 5.725 -25.555 1.00 77.88 102 THR A CA 1
ATOM 829 C C . THR A 1 102 ? 6.114 4.694 -25.559 1.00 77.88 102 THR A C 1
ATOM 831 O O . THR A 1 102 ? 5.947 3.592 -25.032 1.00 77.88 102 THR A O 1
ATOM 834 N N . GLN A 1 103 ? 7.277 5.030 -26.133 1.00 77.69 103 GLN A N 1
ATOM 835 C CA . GLN A 1 103 ? 8.437 4.131 -26.171 1.00 77.69 103 GLN A CA 1
ATOM 836 C C . GLN A 1 103 ? 8.999 3.844 -24.774 1.00 77.69 103 GLN A C 1
ATOM 838 O O . GLN A 1 103 ? 9.357 2.697 -24.505 1.00 77.69 103 GLN A O 1
ATOM 843 N N . GLY A 1 104 ? 9.029 4.840 -23.881 1.00 82.12 104 GLY A N 1
ATOM 844 C CA . GLY A 1 104 ? 9.446 4.663 -22.487 1.00 82.12 104 GLY A CA 1
ATOM 845 C C . GLY A 1 104 ? 8.570 3.643 -21.753 1.00 82.12 104 GLY A C 1
ATOM 846 O O . GLY A 1 104 ? 9.077 2.646 -21.227 1.00 82.12 104 GLY A O 1
ATOM 847 N N . TYR A 1 105 ? 7.243 3.814 -21.811 1.00 84.12 105 TYR A N 1
ATOM 848 C CA . TYR A 1 105 ? 6.289 2.882 -21.195 1.00 84.12 105 TYR A CA 1
ATOM 849 C C . TYR A 1 105 ? 6.395 1.473 -21.775 1.00 84.12 105 TYR A C 1
ATOM 851 O O . TYR A 1 105 ? 6.430 0.495 -21.026 1.00 84.12 105 TYR A O 1
ATOM 859 N N . GLN A 1 106 ? 6.476 1.354 -23.102 1.00 85.88 106 GLN A N 1
ATOM 860 C CA . GLN A 1 106 ? 6.639 0.061 -23.767 1.00 85.88 106 GLN A CA 1
ATOM 861 C C . GLN A 1 106 ? 7.941 -0.618 -23.362 1.00 85.88 106 GLN A C 1
ATOM 863 O O . GLN A 1 106 ? 7.945 -1.814 -23.074 1.00 85.88 106 GLN A O 1
ATOM 868 N N . LYS A 1 107 ? 9.046 0.128 -23.288 1.00 87.69 107 LYS A N 1
ATOM 869 C CA . LYS A 1 107 ? 10.334 -0.457 -22.941 1.00 87.69 107 LYS A CA 1
ATOM 870 C C . LYS A 1 107 ? 10.358 -0.952 -21.500 1.00 87.69 107 LYS A C 1
ATOM 872 O O . LYS A 1 107 ? 10.813 -2.070 -21.267 1.00 87.69 107 LYS A O 1
ATOM 877 N N . ILE A 1 108 ? 9.819 -0.180 -20.558 1.00 88.31 108 ILE A N 1
ATOM 878 C CA . ILE A 1 108 ? 9.694 -0.603 -19.158 1.00 88.31 108 ILE A CA 1
ATOM 879 C C . ILE A 1 108 ? 8.755 -1.816 -19.046 1.00 88.31 108 ILE A C 1
ATOM 881 O O . ILE A 1 108 ? 9.073 -2.773 -18.346 1.00 88.31 108 ILE A O 1
ATOM 885 N N . PHE A 1 109 ? 7.679 -1.875 -19.829 1.00 87.25 109 PHE A N 1
ATOM 886 C CA . PHE A 1 109 ? 6.811 -3.052 -19.883 1.00 87.25 109 PHE A CA 1
ATOM 887 C C . PHE A 1 109 ? 7.509 -4.327 -20.400 1.00 87.25 109 PHE A C 1
ATOM 889 O O . PHE A 1 109 ? 7.367 -5.392 -19.797 1.00 87.25 109 PHE A O 1
ATOM 896 N N . GLU A 1 110 ? 8.297 -4.243 -21.477 1.00 89.69 110 GLU A N 1
ATOM 897 C CA . GLU A 1 110 ? 9.076 -5.391 -21.976 1.00 89.69 110 GLU A CA 1
ATOM 898 C C . GLU A 1 110 ? 10.172 -5.833 -20.991 1.00 89.69 110 GLU A C 1
ATOM 900 O O . GLU A 1 110 ? 10.507 -7.013 -20.936 1.00 89.69 110 GLU A O 1
ATOM 905 N N . LEU A 1 111 ? 10.708 -4.912 -20.185 1.00 86.88 111 LEU A N 1
ATOM 906 C CA . LEU A 1 111 ? 11.651 -5.234 -19.111 1.00 86.88 111 LEU A CA 1
ATOM 907 C C . LEU A 1 111 ? 10.959 -5.938 -17.930 1.00 86.88 111 LEU A C 1
ATOM 909 O O . LEU A 1 111 ? 11.507 -6.893 -17.381 1.00 86.88 111 LEU A O 1
ATOM 913 N N . ALA A 1 112 ? 9.737 -5.538 -17.575 1.00 88.75 112 ALA A N 1
ATOM 914 C CA . ALA A 1 112 ? 8.947 -6.206 -16.538 1.00 88.75 112 ALA A CA 1
ATOM 915 C C . ALA A 1 112 ? 8.545 -7.647 -16.923 1.00 88.75 112 ALA A C 1
ATOM 917 O O . ALA A 1 112 ? 8.466 -8.508 -16.053 1.00 88.75 112 ALA A O 1
ATOM 918 N N . LYS A 1 113 ? 8.362 -7.951 -18.221 1.00 87.75 113 LYS A N 1
ATOM 919 C CA . LYS A 1 113 ? 8.119 -9.328 -18.717 1.00 87.75 113 LYS A CA 1
ATOM 920 C C . LYS A 1 113 ? 9.254 -10.315 -18.447 1.00 87.75 113 LYS A C 1
ATOM 922 O O . LYS A 1 113 ? 9.018 -11.517 -18.505 1.00 87.75 113 LYS A O 1
ATOM 927 N N . ILE A 1 114 ? 10.472 -9.816 -18.250 1.00 89.19 114 ILE A N 1
ATOM 928 C CA . ILE A 1 114 ? 11.669 -10.618 -17.965 1.00 89.19 114 ILE A CA 1
ATOM 929 C C . ILE A 1 114 ? 12.134 -10.423 -16.516 1.00 89.19 114 ILE A C 1
ATOM 931 O O . ILE A 1 114 ? 13.324 -10.524 -16.227 1.00 89.19 114 ILE A O 1
ATOM 935 N N . ASP A 1 115 ? 11.190 -10.103 -15.625 1.00 88.88 115 ASP A N 1
ATOM 936 C CA . ASP A 1 115 ? 11.393 -9.944 -14.184 1.00 88.88 115 ASP A CA 1
ATOM 937 C C . ASP A 1 115 ? 12.424 -8.861 -13.801 1.00 88.88 115 ASP A C 1
ATOM 939 O O . ASP A 1 115 ? 13.001 -8.897 -12.711 1.00 88.88 115 ASP A O 1
ATOM 943 N N . HIS A 1 116 ? 12.663 -7.857 -14.665 1.00 85.69 116 HIS A N 1
ATOM 944 C CA . HIS A 1 116 ? 13.571 -6.761 -14.320 1.00 85.69 116 HIS A CA 1
ATOM 945 C C . HIS A 1 116 ? 12.991 -5.948 -13.147 1.00 85.69 116 HIS A C 1
ATOM 947 O O . HIS A 1 116 ? 11.903 -5.379 -13.288 1.00 85.69 116 HIS A O 1
ATOM 953 N N . PRO A 1 117 ? 13.679 -5.815 -11.997 1.00 77.25 117 PRO A N 1
ATOM 954 C CA . PRO A 1 117 ? 12.949 -5.538 -10.764 1.00 77.25 117 PRO A CA 1
ATOM 955 C C . PRO A 1 117 ? 12.376 -4.129 -10.635 1.00 77.25 117 PRO A C 1
ATOM 957 O O . PRO A 1 117 ? 11.265 -3.950 -10.140 1.00 77.25 117 PRO A O 1
ATOM 960 N N . TYR A 1 118 ? 13.098 -3.128 -11.136 1.00 77.75 118 TYR A N 1
ATOM 961 C CA . TYR A 1 118 ? 12.628 -1.741 -11.141 1.00 77.75 118 TYR A CA 1
ATOM 962 C C . TYR A 1 118 ? 11.522 -1.513 -12.166 1.00 77.75 118 TYR A C 1
ATOM 964 O O . TYR A 1 118 ? 10.580 -0.775 -11.906 1.00 77.75 118 TYR A O 1
ATOM 972 N N . ALA A 1 119 ? 11.584 -2.234 -13.287 1.00 84.81 119 ALA A N 1
ATOM 973 C CA . ALA A 1 119 ? 10.510 -2.226 -14.263 1.00 84.81 119 ALA A CA 1
ATOM 974 C C . ALA A 1 119 ? 9.248 -2.905 -13.707 1.00 84.81 119 ALA A C 1
ATOM 976 O O . ALA A 1 119 ? 8.146 -2.408 -13.912 1.00 84.81 119 ALA A O 1
ATOM 977 N N . CYS A 1 120 ? 9.406 -3.989 -12.941 1.00 84.75 120 CYS A N 1
ATOM 978 C CA . CYS A 1 120 ? 8.312 -4.599 -12.193 1.00 84.75 120 CYS A CA 1
ATOM 979 C C . CYS A 1 120 ? 7.695 -3.644 -11.160 1.00 84.75 120 CYS A C 1
ATOM 981 O O . CYS A 1 120 ? 6.473 -3.606 -11.046 1.00 84.75 120 CYS A O 1
ATOM 983 N N . ALA A 1 121 ? 8.506 -2.865 -10.436 1.00 81.19 121 ALA A N 1
ATOM 984 C CA . ALA A 1 121 ? 8.008 -1.869 -9.487 1.00 81.19 121 ALA A CA 1
ATOM 985 C C . ALA A 1 121 ? 7.206 -0.755 -10.179 1.00 81.19 121 ALA A C 1
ATOM 987 O O . ALA A 1 121 ? 6.078 -0.479 -9.774 1.00 81.19 121 ALA A O 1
ATOM 988 N N . ASP A 1 122 ? 7.738 -0.181 -11.260 1.00 83.31 122 ASP A N 1
ATOM 989 C CA . ASP A 1 122 ? 7.048 0.866 -12.019 1.00 83.31 122 ASP A CA 1
ATOM 990 C C . ASP A 1 122 ? 5.740 0.338 -12.643 1.00 83.31 122 ASP A C 1
ATOM 992 O O . ASP A 1 122 ? 4.680 0.930 -12.448 1.00 83.31 122 ASP A O 1
ATOM 996 N N . VAL A 1 123 ? 5.773 -0.822 -13.319 1.00 82.31 123 VAL A N 1
ATOM 997 C CA . VAL A 1 123 ? 4.578 -1.448 -13.923 1.00 82.31 123 VAL A CA 1
ATOM 998 C C . VAL A 1 123 ? 3.527 -1.804 -12.872 1.00 82.31 123 VAL A C 1
ATOM 1000 O O . VAL A 1 123 ? 2.334 -1.634 -13.135 1.00 82.31 123 VAL A O 1
ATOM 1003 N N . TYR A 1 124 ? 3.937 -2.266 -11.686 1.00 83.88 124 TYR A N 1
ATOM 1004 C CA . TYR A 1 124 ? 3.019 -2.524 -10.578 1.00 83.88 124 TYR A CA 1
ATOM 1005 C C . TYR A 1 124 ? 2.297 -1.237 -10.156 1.00 83.88 124 TYR A C 1
ATOM 1007 O O . TYR A 1 124 ? 1.065 -1.206 -10.164 1.00 83.88 124 TYR A O 1
ATOM 1015 N N . THR A 1 125 ? 3.035 -0.158 -9.882 1.00 77.31 125 THR A N 1
ATOM 1016 C CA . THR A 1 125 ? 2.465 1.135 -9.471 1.00 77.31 125 THR A CA 1
ATOM 1017 C C . THR A 1 125 ? 1.552 1.735 -10.546 1.00 77.31 125 THR A C 1
ATOM 1019 O O . THR A 1 125 ? 0.405 2.093 -10.267 1.00 77.31 125 THR A O 1
ATOM 1022 N N . TRP A 1 126 ? 2.001 1.760 -11.802 1.00 79.25 126 TRP A N 1
ATOM 1023 C CA . TRP A 1 126 ? 1.227 2.271 -12.938 1.00 79.25 126 TRP A CA 1
ATOM 1024 C C . TRP A 1 126 ? -0.065 1.500 -13.206 1.00 79.25 126 TRP A C 1
ATOM 1026 O O . TRP A 1 126 ? -1.059 2.101 -13.618 1.00 79.25 126 TRP A O 1
ATOM 1036 N N . SER A 1 127 ? -0.091 0.187 -12.939 1.00 77.56 127 SER A N 1
ATOM 1037 C CA . SER A 1 127 ? -1.283 -0.651 -13.146 1.00 77.56 127 SER A CA 1
ATOM 1038 C C . SER A 1 127 ? -2.509 -0.204 -12.335 1.00 77.56 127 SER A C 1
ATOM 1040 O O . SER A 1 127 ? -3.635 -0.591 -12.660 1.00 77.56 127 SER A O 1
ATOM 1042 N N . TYR A 1 128 ? -2.289 0.622 -11.307 1.00 73.62 128 TYR A N 1
ATOM 1043 C CA . TYR A 1 128 ? -3.318 1.198 -10.449 1.00 73.62 128 TYR A CA 1
ATOM 1044 C C . TYR A 1 128 ? -3.599 2.680 -10.712 1.00 73.62 128 TYR A C 1
ATOM 1046 O O . TYR A 1 128 ? -4.675 3.147 -10.345 1.00 73.62 128 TYR A O 1
ATOM 1054 N N . GLN A 1 129 ? -2.654 3.404 -11.318 1.00 71.06 129 GLN A N 1
ATOM 1055 C CA . GLN A 1 129 ? -2.741 4.849 -11.554 1.00 71.06 129 GLN A CA 1
ATOM 1056 C C . GLN A 1 129 ? -3.326 5.197 -12.928 1.00 71.06 129 GLN A C 1
ATOM 1058 O O . GLN A 1 129 ? -3.965 6.236 -13.068 1.00 71.06 129 GLN A O 1
ATOM 1063 N N . PHE A 1 130 ? -3.125 4.346 -13.939 1.00 74.06 130 PHE A N 1
ATOM 1064 C CA . PHE A 1 130 ? -3.551 4.632 -15.309 1.00 74.06 130 PHE A CA 1
ATOM 1065 C C . PHE A 1 130 ? -4.889 3.986 -15.673 1.00 74.06 130 PHE A C 1
ATOM 1067 O O . PHE A 1 130 ? -5.153 2.812 -15.390 1.00 74.06 130 PHE A O 1
ATOM 1074 N N . ASP A 1 131 ? -5.732 4.760 -16.357 1.00 72.31 131 ASP A N 1
ATOM 1075 C CA . ASP A 1 131 ? -7.009 4.283 -16.873 1.00 72.31 131 ASP A CA 1
ATOM 1076 C C . ASP A 1 131 ? -6.850 3.378 -18.116 1.00 72.31 131 ASP A C 1
ATOM 1078 O O . ASP A 1 131 ? -5.760 3.132 -18.644 1.00 72.31 131 ASP A O 1
ATOM 1082 N N . ASN A 1 132 ? -7.975 2.824 -18.576 1.00 70.88 132 ASN A N 1
ATOM 1083 C CA . ASN A 1 132 ? -7.999 1.921 -19.726 1.00 70.88 132 ASN A CA 1
ATOM 1084 C C . ASN A 1 132 ? -7.570 2.600 -21.034 1.00 70.88 132 ASN A C 1
ATOM 1086 O O . ASN A 1 132 ? -7.007 1.927 -21.900 1.00 70.88 132 ASN A O 1
ATOM 1090 N N . ASP A 1 133 ? -7.869 3.887 -21.195 1.00 75.81 133 ASP A N 1
ATOM 1091 C CA . ASP A 1 133 ? -7.644 4.632 -22.427 1.00 75.81 133 ASP A CA 1
ATOM 1092 C C . ASP A 1 133 ? -6.189 5.097 -22.522 1.00 75.81 133 ASP A C 1
ATOM 1094 O O . ASP A 1 133 ? -5.599 4.984 -23.594 1.00 75.81 133 ASP A O 1
ATOM 1098 N N . PHE A 1 134 ? -5.554 5.475 -21.413 1.00 75.81 134 PHE A N 1
ATOM 1099 C CA . PHE A 1 134 ? -4.108 5.692 -21.340 1.00 75.81 134 PHE A CA 1
ATOM 1100 C C . PHE A 1 134 ? -3.327 4.415 -21.686 1.00 75.81 134 PHE A C 1
ATOM 1102 O O . PHE A 1 134 ? -2.467 4.413 -22.570 1.00 75.81 134 PHE A O 1
ATOM 1109 N N . ILE A 1 135 ? -3.674 3.289 -21.052 1.00 75.81 135 ILE A N 1
ATOM 1110 C CA . ILE A 1 135 ? -3.041 1.986 -21.314 1.00 75.81 135 ILE A CA 1
ATOM 1111 C C . ILE A 1 135 ? -3.180 1.585 -22.794 1.00 75.81 135 ILE A C 1
ATOM 1113 O O . ILE A 1 135 ? -2.229 1.108 -23.421 1.00 75.81 135 ILE A O 1
ATOM 1117 N N . LYS A 1 136 ? -4.367 1.788 -23.372 1.00 73.50 136 LYS A N 1
ATOM 1118 C CA . LYS A 1 136 ? -4.682 1.367 -24.740 1.00 73.50 136 LYS A CA 1
ATOM 1119 C C . LYS A 1 136 ? -4.139 2.314 -25.812 1.00 73.50 136 LYS A C 1
ATOM 1121 O O . LYS A 1 136 ? -3.665 1.831 -26.837 1.00 73.50 136 LYS A O 1
ATOM 1126 N N . ASN A 1 137 ? -4.240 3.626 -25.609 1.00 75.81 137 ASN A N 1
ATOM 1127 C CA . ASN A 1 137 ? -3.970 4.630 -26.640 1.00 75.81 137 ASN A CA 1
ATOM 1128 C C . ASN A 1 137 ? -2.550 5.208 -26.516 1.00 75.81 137 ASN A C 1
ATOM 1130 O O . ASN A 1 137 ? -1.881 5.357 -27.539 1.00 75.81 137 ASN A O 1
ATOM 1134 N N . THR A 1 138 ? -2.072 5.460 -25.289 1.00 74.88 138 THR A N 1
ATOM 1135 C CA . THR A 1 138 ? -0.705 5.941 -25.020 1.00 74.88 138 THR A CA 1
ATOM 1136 C C . THR A 1 138 ? 0.270 4.772 -24.976 1.00 74.88 138 THR A C 1
ATOM 1138 O O . THR A 1 138 ? 1.086 4.622 -25.877 1.00 74.88 138 THR A O 1
ATOM 1141 N N . MET A 1 139 ? 0.153 3.865 -23.998 1.00 76.56 139 MET A N 1
ATOM 1142 C CA . MET A 1 139 ? 1.115 2.756 -23.870 1.00 76.56 139 MET A CA 1
ATOM 1143 C C . MET A 1 139 ? 1.024 1.761 -25.048 1.00 76.56 139 MET A C 1
ATOM 1145 O O . MET A 1 139 ? 1.983 1.043 -25.336 1.00 76.56 139 MET A O 1
ATOM 1149 N N . LYS A 1 140 ? -0.125 1.713 -25.744 1.00 82.06 140 LYS A N 1
ATOM 1150 C CA . LYS A 1 140 ? -0.448 0.770 -26.838 1.00 82.06 140 LYS A CA 1
ATOM 1151 C C . LYS A 1 140 ? -0.281 -0.699 -26.406 1.00 82.06 140 LYS A C 1
ATOM 1153 O O . LYS A 1 140 ? 0.036 -1.574 -27.211 1.00 82.06 140 LYS A O 1
ATOM 1158 N N . ILE A 1 141 ? -0.522 -0.976 -25.121 1.00 76.50 141 ILE A N 1
ATOM 1159 C CA . ILE A 1 141 ? -0.421 -2.300 -24.495 1.00 76.50 141 ILE A CA 1
ATOM 1160 C C . ILE A 1 141 ? -1.824 -2.789 -24.120 1.00 76.50 141 ILE A C 1
ATOM 1162 O O . ILE A 1 141 ? -2.686 -2.032 -23.682 1.00 76.50 141 ILE A O 1
ATOM 1166 N N . ASN A 1 142 ? -2.079 -4.091 -24.263 1.00 79.12 142 ASN A N 1
ATOM 1167 C CA . ASN A 1 142 ? -3.332 -4.675 -23.791 1.00 79.12 142 ASN A CA 1
ATOM 1168 C C . ASN A 1 142 ? -3.353 -4.702 -22.251 1.00 79.12 142 ASN A C 1
ATOM 1170 O O . ASN A 1 142 ? -2.505 -5.359 -21.645 1.00 79.12 142 ASN A O 1
ATOM 1174 N N . LYS A 1 143 ? -4.354 -4.070 -21.617 1.00 74.50 143 LYS A N 1
ATOM 1175 C CA . LYS A 1 143 ? -4.526 -4.067 -20.151 1.00 74.50 143 LYS A CA 1
ATOM 1176 C C . LYS A 1 143 ? -4.486 -5.466 -19.529 1.00 74.50 143 LYS A C 1
ATOM 1178 O O . LYS A 1 143 ? -3.942 -5.620 -18.440 1.00 74.50 143 LYS A O 1
ATOM 1183 N N . LYS A 1 144 ? -4.981 -6.501 -20.220 1.00 79.12 144 LYS A N 1
ATOM 1184 C CA . LYS A 1 144 ? -4.890 -7.896 -19.751 1.00 79.12 144 LYS A CA 1
ATOM 1185 C C . LYS A 1 144 ? -3.439 -8.329 -19.503 1.00 79.12 144 LYS A C 1
ATOM 1187 O O . LYS A 1 144 ? -3.182 -9.054 -18.550 1.00 79.12 144 LYS A O 1
ATOM 1192 N N . ASN A 1 145 ? -2.501 -7.860 -20.325 1.00 79.81 145 ASN A N 1
ATOM 1193 C CA . ASN A 1 145 ? -1.083 -8.174 -20.181 1.00 79.81 145 ASN A CA 1
ATOM 1194 C C . ASN A 1 145 ? -0.461 -7.397 -19.007 1.00 79.81 145 ASN A C 1
ATOM 1196 O O . ASN A 1 145 ? 0.364 -7.959 -18.299 1.00 79.81 145 ASN A O 1
ATOM 1200 N N . ILE A 1 146 ? -0.884 -6.148 -18.760 1.00 74.88 146 ILE A N 1
ATOM 1201 C CA . ILE A 1 146 ? -0.466 -5.383 -17.567 1.00 74.88 146 ILE A CA 1
ATOM 1202 C C . ILE A 1 146 ? -0.946 -6.071 -16.292 1.00 74.88 146 ILE A C 1
ATOM 1204 O O . ILE A 1 146 ? -0.145 -6.294 -15.392 1.00 74.88 146 ILE A O 1
ATOM 1208 N N . LEU A 1 147 ? -2.216 -6.479 -16.234 1.00 75.12 147 LEU A N 1
ATOM 1209 C CA . LEU A 1 147 ? -2.760 -7.187 -15.073 1.00 75.12 147 LEU A CA 1
ATOM 1210 C C . LEU A 1 147 ? -2.052 -8.531 -14.830 1.00 75.12 147 LEU A C 1
ATOM 1212 O O . LEU A 1 147 ? -1.685 -8.815 -13.696 1.00 75.12 147 LEU A O 1
ATOM 1216 N N . ALA A 1 148 ? -1.781 -9.307 -15.886 1.00 77.31 148 ALA A N 1
ATOM 1217 C CA . ALA A 1 148 ? -1.051 -10.572 -15.772 1.00 77.31 148 ALA A CA 1
ATOM 1218 C C . ALA A 1 148 ? 0.400 -10.398 -15.277 1.00 77.31 148 ALA A C 1
ATOM 1220 O O . ALA A 1 148 ? 0.901 -11.240 -14.539 1.00 77.31 148 ALA A O 1
ATOM 1221 N N . ILE A 1 149 ? 1.074 -9.309 -15.665 1.00 76.69 149 ILE A N 1
ATOM 1222 C CA . ILE A 1 149 ? 2.436 -9.007 -15.202 1.00 76.69 149 ILE A CA 1
ATOM 1223 C C . ILE A 1 149 ? 2.430 -8.428 -13.789 1.00 76.69 149 ILE A C 1
ATOM 1225 O O . ILE A 1 149 ? 3.300 -8.782 -13.005 1.00 76.69 149 ILE A O 1
ATOM 1229 N N . LYS A 1 150 ? 1.446 -7.597 -13.429 1.00 78.50 150 LYS A N 1
ATOM 1230 C CA . LYS A 1 150 ? 1.301 -7.016 -12.085 1.00 78.50 150 LYS A CA 1
ATOM 1231 C C . LYS A 1 150 ? 1.311 -8.094 -10.993 1.00 78.50 150 LYS A C 1
ATOM 1233 O O . LYS A 1 150 ? 2.029 -7.941 -10.008 1.00 78.50 150 LYS A O 1
ATOM 1238 N N . ASP A 1 151 ? 0.563 -9.182 -11.181 1.00 74.25 151 ASP A N 1
ATOM 1239 C CA . ASP A 1 151 ? 0.479 -10.268 -10.193 1.00 74.25 151 ASP A CA 1
ATOM 1240 C C . ASP A 1 151 ? 1.824 -11.013 -10.023 1.00 74.25 151 ASP A C 1
ATOM 1242 O O . ASP A 1 151 ? 2.181 -11.387 -8.908 1.00 74.25 151 ASP A O 1
ATOM 1246 N N . ASN A 1 152 ? 2.611 -11.159 -11.099 1.00 81.56 152 ASN A N 1
ATOM 1247 C CA . ASN A 1 152 ? 3.973 -11.713 -11.058 1.00 81.56 152 ASN A CA 1
ATOM 1248 C C . ASN A 1 152 ? 4.992 -10.721 -10.456 1.00 81.56 152 ASN A C 1
ATOM 1250 O O . ASN A 1 152 ? 5.848 -11.085 -9.651 1.00 81.56 152 ASN A O 1
ATOM 1254 N N . CYS A 1 153 ? 4.873 -9.442 -10.813 1.00 86.00 153 CYS A N 1
ATOM 1255 C CA . CYS A 1 153 ? 5.803 -8.392 -10.418 1.00 86.00 153 CYS A CA 1
ATOM 1256 C C . CYS A 1 153 ? 5.671 -7.944 -8.960 1.00 86.00 153 CYS A C 1
ATOM 1258 O O . CYS A 1 153 ? 6.630 -7.367 -8.460 1.00 86.00 153 CYS A O 1
ATOM 1260 N N . LEU A 1 154 ? 4.558 -8.198 -8.259 1.00 86.06 154 LEU A N 1
ATOM 1261 C CA . LEU A 1 154 ? 4.367 -7.784 -6.858 1.00 86.06 154 LEU A CA 1
ATOM 1262 C C . LEU A 1 154 ? 5.519 -8.241 -5.941 1.00 86.06 154 LEU A C 1
ATOM 1264 O O . LEU A 1 154 ? 6.156 -7.422 -5.281 1.00 86.06 154 LEU A O 1
ATOM 1268 N N . GLU A 1 155 ? 5.821 -9.540 -5.930 1.00 87.12 155 GLU A N 1
ATOM 1269 C CA . GLU A 1 155 ? 6.857 -10.126 -5.059 1.00 87.12 155 GLU A CA 1
ATOM 1270 C C . GLU A 1 155 ? 8.285 -9.739 -5.481 1.00 87.12 155 GLU A C 1
ATOM 1272 O O . GLU A 1 155 ? 9.225 -9.812 -4.688 1.00 87.12 155 GLU A O 1
ATOM 1277 N N . ILE A 1 156 ? 8.465 -9.317 -6.734 1.00 85.94 156 ILE A N 1
ATOM 1278 C CA . ILE A 1 156 ? 9.727 -8.764 -7.228 1.00 85.94 156 ILE A CA 1
ATOM 1279 C C . ILE A 1 156 ? 9.844 -7.306 -6.771 1.00 85.94 156 ILE A C 1
ATOM 1281 O O . ILE A 1 156 ? 10.824 -6.942 -6.132 1.00 85.94 156 ILE A O 1
ATOM 1285 N N . ALA A 1 157 ? 8.826 -6.486 -7.022 1.00 82.06 157 ALA A N 1
ATOM 1286 C CA . ALA A 1 157 ? 8.780 -5.072 -6.671 1.00 82.06 157 ALA A CA 1
ATOM 1287 C C . ALA A 1 157 ? 8.973 -4.835 -5.163 1.00 82.06 157 ALA A C 1
ATOM 1289 O O . ALA A 1 157 ? 9.739 -3.951 -4.768 1.00 82.06 157 ALA A O 1
ATOM 1290 N N . LEU A 1 158 ? 8.365 -5.680 -4.320 1.00 82.12 158 LEU A N 1
ATOM 1291 C CA . LEU A 1 158 ? 8.533 -5.655 -2.864 1.00 82.12 158 LEU A CA 1
ATOM 1292 C C . LEU A 1 158 ? 9.991 -5.824 -2.403 1.00 82.12 158 LEU A C 1
ATOM 1294 O O . LEU A 1 158 ? 10.334 -5.305 -1.345 1.00 82.12 158 LEU A O 1
ATOM 1298 N N . LYS A 1 159 ? 10.862 -6.493 -3.172 1.00 80.88 159 LYS A N 1
ATOM 1299 C CA . LYS A 1 159 ? 12.285 -6.673 -2.815 1.00 80.88 159 LYS A CA 1
ATOM 1300 C C . LYS A 1 159 ? 13.147 -5.437 -3.077 1.00 80.88 159 LYS A C 1
ATOM 1302 O O . LYS A 1 159 ? 14.224 -5.336 -2.506 1.00 80.88 159 LYS A O 1
ATOM 1307 N N . TYR A 1 160 ? 12.701 -4.526 -3.946 1.00 68.44 160 TYR A N 1
ATOM 1308 C CA . TYR A 1 160 ? 13.530 -3.421 -4.452 1.00 68.44 160 TYR A CA 1
ATOM 1309 C C . TYR A 1 160 ? 12.975 -2.032 -4.140 1.00 68.44 160 TYR A C 1
ATOM 1311 O O . TYR A 1 160 ? 13.742 -1.076 -4.073 1.00 68.44 160 TYR A O 1
ATOM 1319 N N . ASN A 1 161 ? 11.662 -1.903 -3.940 1.00 71.12 161 ASN A N 1
ATOM 1320 C CA . ASN A 1 161 ? 11.030 -0.657 -3.510 1.00 71.12 161 ASN A CA 1
ATOM 1321 C C . ASN A 1 161 ? 9.914 -0.938 -2.490 1.00 71.12 161 ASN A C 1
ATOM 1323 O O . ASN A 1 161 ? 8.776 -0.494 -2.641 1.00 71.12 161 ASN A O 1
ATOM 1327 N N . ALA A 1 162 ? 10.247 -1.725 -1.458 1.00 74.81 162 ALA A N 1
ATOM 1328 C CA . ALA A 1 162 ? 9.307 -2.233 -0.461 1.00 74.81 162 ALA A CA 1
ATOM 1329 C C . ALA A 1 162 ? 8.331 -1.159 0.041 1.00 74.81 162 ALA A C 1
ATOM 1331 O O . ALA A 1 162 ? 7.124 -1.377 0.022 1.00 74.81 162 ALA A O 1
ATOM 1332 N N . ASN A 1 163 ? 8.835 0.009 0.452 1.00 75.50 163 ASN A N 1
ATOM 1333 C CA . ASN A 1 163 ? 8.002 1.039 1.066 1.00 75.50 163 ASN A CA 1
ATOM 1334 C C . ASN A 1 163 ? 7.018 1.692 0.089 1.00 75.50 163 ASN A C 1
ATOM 1336 O O . ASN A 1 163 ? 5.837 1.794 0.414 1.00 75.50 163 ASN A O 1
ATOM 1340 N N . SER A 1 164 ? 7.458 2.073 -1.115 1.00 76.31 164 SER A N 1
ATOM 1341 C CA . SER A 1 164 ? 6.557 2.646 -2.126 1.00 76.31 164 SER A CA 1
ATOM 1342 C C . SER A 1 164 ? 5.485 1.639 -2.552 1.00 76.31 164 SER A C 1
ATOM 1344 O O . SER A 1 164 ? 4.310 1.980 -2.615 1.00 76.31 164 SER A O 1
ATOM 1346 N N . ILE A 1 165 ? 5.860 0.371 -2.739 1.00 82.38 165 ILE A N 1
ATOM 1347 C CA . ILE A 1 165 ? 4.942 -0.693 -3.169 1.00 82.38 165 ILE A CA 1
ATOM 1348 C C . ILE A 1 165 ? 3.903 -1.017 -2.086 1.00 82.38 165 ILE A C 1
ATOM 1350 O O . ILE A 1 165 ? 2.715 -1.149 -2.391 1.00 82.38 165 ILE A O 1
ATOM 1354 N N . LYS A 1 166 ? 4.320 -1.084 -0.814 1.00 85.38 166 LYS A N 1
ATOM 1355 C CA . LYS A 1 166 ? 3.409 -1.229 0.332 1.00 85.38 166 LYS A CA 1
ATOM 1356 C C . LYS A 1 166 ? 2.465 -0.029 0.456 1.00 85.38 166 LYS A C 1
ATOM 1358 O O . LYS A 1 166 ? 1.272 -0.228 0.677 1.00 85.38 166 LYS A O 1
ATOM 1363 N N . HIS A 1 167 ? 2.977 1.192 0.277 1.00 80.75 167 HIS A N 1
ATOM 1364 C CA . HIS A 1 167 ? 2.179 2.420 0.281 1.00 80.75 167 HIS A CA 1
ATOM 1365 C C . HIS A 1 167 ? 1.112 2.396 -0.826 1.00 80.75 167 HIS A C 1
ATOM 1367 O O . HIS A 1 167 ? -0.075 2.502 -0.520 1.00 80.75 167 HIS A O 1
ATOM 1373 N N . THR A 1 168 ? 1.501 2.150 -2.080 1.00 81.44 168 THR A N 1
ATOM 1374 C CA . THR A 1 168 ? 0.574 2.065 -3.220 1.00 81.44 168 THR A CA 1
ATOM 1375 C C . THR A 1 168 ? -0.511 1.005 -3.012 1.00 81.44 168 THR A C 1
ATOM 1377 O O . THR A 1 168 ? -1.667 1.240 -3.360 1.00 81.44 168 THR A O 1
ATOM 1380 N N . LEU A 1 169 ? -0.175 -0.143 -2.409 1.00 86.62 169 LEU A N 1
ATOM 1381 C CA . LEU A 1 169 ? -1.151 -1.189 -2.084 1.00 86.62 169 LEU A CA 1
ATOM 1382 C C . LEU A 1 169 ? -2.194 -0.679 -1.069 1.00 86.62 169 LEU A C 1
ATOM 1384 O O . LEU A 1 169 ? -3.393 -0.855 -1.283 1.00 86.62 169 LEU A O 1
ATOM 1388 N N . ILE A 1 170 ? -1.760 0.019 -0.013 1.00 86.75 170 ILE A N 1
ATOM 1389 C CA . ILE A 1 170 ? -2.656 0.648 0.972 1.00 86.75 170 ILE A CA 1
ATOM 1390 C C . ILE A 1 170 ? -3.554 1.703 0.306 1.00 86.75 170 ILE A C 1
ATOM 1392 O O . ILE A 1 170 ? -4.770 1.666 0.489 1.00 86.75 170 ILE A O 1
ATOM 1396 N N . GLU A 1 171 ? -2.997 2.636 -0.469 1.00 83.44 171 GLU A N 1
ATOM 1397 C CA . GLU A 1 171 ? -3.791 3.683 -1.129 1.00 83.44 171 GLU A CA 1
ATOM 1398 C C . GLU A 1 171 ? -4.829 3.100 -2.085 1.00 83.44 171 GLU A C 1
ATOM 1400 O O . GLU A 1 171 ? -5.997 3.501 -2.054 1.00 83.44 171 GLU A O 1
ATOM 1405 N N . LYS A 1 172 ? -4.428 2.117 -2.902 1.00 84.81 172 LYS A N 1
ATOM 1406 C CA . LYS A 1 172 ? -5.329 1.481 -3.860 1.00 84.81 172 LYS A CA 1
ATOM 1407 C C . LYS A 1 172 ? -6.473 0.756 -3.165 1.00 84.81 172 LYS A C 1
ATOM 1409 O O . LYS A 1 172 ? -7.617 0.930 -3.575 1.00 84.81 172 LYS A O 1
ATOM 1414 N N . PHE A 1 173 ? -6.188 0.049 -2.075 1.00 89.75 173 PHE A N 1
ATOM 1415 C CA . PHE A 1 173 ? -7.207 -0.578 -1.241 1.00 89.75 173 PHE A CA 1
ATOM 1416 C C . PHE A 1 173 ? -8.252 0.436 -0.749 1.00 89.75 173 PHE A C 1
ATOM 1418 O O . PHE A 1 173 ? -9.456 0.229 -0.905 1.00 89.75 173 PHE A O 1
ATOM 1425 N N . PHE A 1 174 ? -7.820 1.579 -0.202 1.00 86.62 174 PHE A N 1
ATOM 1426 C CA . PHE A 1 174 ? -8.769 2.617 0.212 1.00 86.62 174 PHE A CA 1
ATOM 1427 C C . PHE A 1 174 ? -9.502 3.260 -0.969 1.00 86.62 174 PHE A C 1
ATOM 1429 O O . PHE A 1 174 ? -10.637 3.686 -0.788 1.00 86.62 174 PHE A O 1
ATOM 1436 N N . SER A 1 175 ? -8.910 3.311 -2.162 1.00 83.75 175 SER A N 1
ATOM 1437 C CA . SER A 1 175 ? -9.593 3.776 -3.375 1.00 83.75 175 SER A CA 1
ATOM 1438 C C . SER A 1 175 ? -10.698 2.811 -3.831 1.00 83.75 175 SER A C 1
ATOM 1440 O O . SER A 1 175 ? -11.801 3.254 -4.144 1.00 83.75 175 SER A O 1
ATOM 1442 N N . ASP A 1 176 ? -10.442 1.501 -3.802 1.00 85.44 176 ASP A N 1
ATOM 1443 C CA . ASP A 1 176 ? -11.374 0.477 -4.299 1.00 85.44 176 ASP A CA 1
ATOM 1444 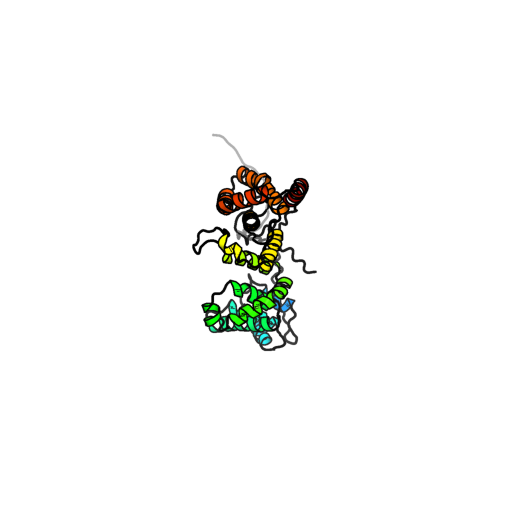C C . ASP A 1 176 ? -12.562 0.231 -3.363 1.00 85.44 176 ASP A C 1
ATOM 1446 O O . ASP A 1 176 ? -13.688 0.032 -3.821 1.00 85.44 176 ASP A O 1
ATOM 1450 N N . TYR A 1 177 ? -12.335 0.275 -2.047 1.00 87.94 177 TYR A N 1
ATOM 1451 C CA . TYR A 1 177 ? -13.350 -0.085 -1.053 1.00 87.94 177 TYR A CA 1
ATOM 1452 C C . TYR A 1 177 ? -13.963 1.127 -0.317 1.00 87.94 177 TYR A C 1
ATOM 1454 O O . TYR A 1 177 ? -14.703 0.936 0.653 1.00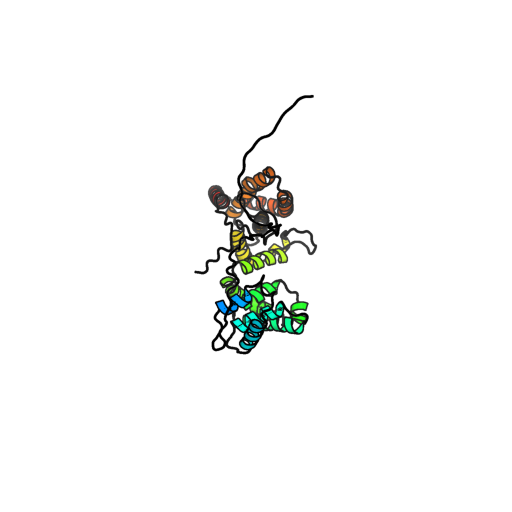 87.94 177 TYR A O 1
ATOM 1462 N N . ARG A 1 178 ? -13.716 2.379 -0.746 1.00 84.50 178 ARG A N 1
ATOM 1463 C CA . ARG A 1 178 ? -14.349 3.590 -0.159 1.00 84.50 178 ARG A CA 1
ATOM 1464 C C . ARG A 1 178 ? -15.769 3.861 -0.658 1.00 84.50 178 ARG A C 1
ATOM 1466 O O . ARG A 1 178 ? -16.280 3.243 -1.585 1.00 84.50 178 ARG A O 1
ATOM 1473 N N . ARG A 1 179 ? -16.447 4.812 -0.012 1.00 73.94 179 ARG A N 1
ATOM 1474 C CA . ARG A 1 179 ? -17.803 5.244 -0.375 1.00 73.94 179 ARG A CA 1
ATOM 1475 C C . ARG A 1 179 ? -17.809 6.511 -1.246 1.00 73.94 179 ARG A C 1
ATOM 1477 O O . ARG A 1 179 ? -17.749 7.606 -0.697 1.00 73.94 179 ARG A O 1
ATOM 1484 N N . GLY A 1 180 ? -18.086 6.345 -2.540 1.00 61.16 180 GLY A N 1
ATOM 1485 C CA . GLY A 1 180 ? -18.481 7.424 -3.458 1.00 61.16 180 GLY A CA 1
ATOM 1486 C C . GLY A 1 180 ? -17.349 8.005 -4.311 1.00 61.16 180 GLY A C 1
ATOM 1487 O O . GLY A 1 180 ? -16.172 7.851 -3.986 1.00 61.16 180 GLY A O 1
ATOM 1488 N N . ASP A 1 181 ? -17.748 8.685 -5.389 1.00 51.78 181 ASP A N 1
ATOM 1489 C CA . ASP A 1 181 ? -16.862 9.134 -6.476 1.00 51.78 181 ASP A CA 1
ATOM 1490 C C . ASP A 1 181 ? -16.488 10.629 -6.394 1.00 51.78 181 ASP A C 1
ATOM 1492 O O . ASP A 1 181 ? -15.758 11.138 -7.240 1.00 51.78 181 ASP A O 1
ATOM 1496 N N . GLU A 1 182 ? -16.996 11.353 -5.394 1.00 48.06 182 GLU A N 1
ATOM 1497 C CA . GLU A 1 182 ? -16.849 12.809 -5.280 1.00 48.06 182 GLU A CA 1
ATOM 1498 C C . GLU A 1 182 ? -15.702 13.229 -4.344 1.00 48.06 182 GLU A C 1
ATOM 1500 O O . GLU A 1 182 ? -15.340 12.525 -3.402 1.00 48.06 182 GLU A O 1
ATOM 1505 N N . TYR A 1 183 ? -15.158 14.420 -4.613 1.00 49.12 183 TYR A N 1
ATOM 1506 C CA . TYR A 1 183 ? -13.949 15.036 -4.043 1.00 49.12 183 TYR A CA 1
ATOM 1507 C C . TYR A 1 183 ? -14.006 15.392 -2.530 1.00 49.12 183 TYR A C 1
ATOM 1509 O O . TYR A 1 183 ? -13.352 16.334 -2.094 1.00 49.12 183 TYR A O 1
ATOM 1517 N N . ASP A 1 184 ? -14.770 14.674 -1.700 1.00 49.50 184 ASP A N 1
ATOM 1518 C CA . ASP A 1 184 ? -14.924 14.961 -0.260 1.00 49.50 184 ASP A CA 1
ATOM 1519 C C . ASP A 1 184 ? -13.908 14.170 0.602 1.00 49.50 184 ASP A C 1
ATOM 1521 O O . ASP A 1 184 ? -14.299 13.331 1.410 1.00 49.50 184 ASP A O 1
ATOM 1525 N N . ASP A 1 185 ? -12.607 14.418 0.370 1.00 52.03 185 ASP A N 1
ATOM 1526 C CA . ASP A 1 185 ? -11.384 14.315 1.220 1.00 52.03 185 ASP A CA 1
ATOM 1527 C C . ASP A 1 185 ? -11.231 13.273 2.361 1.00 52.03 185 ASP A C 1
ATOM 1529 O O . ASP A 1 185 ? -10.330 13.361 3.207 1.00 52.03 185 ASP A O 1
ATOM 1533 N N . TYR A 1 186 ? -12.053 12.230 2.413 1.00 61.19 186 TYR A N 1
ATOM 1534 C CA . TYR A 1 186 ? -12.032 11.251 3.495 1.00 61.19 186 TYR A CA 1
ATOM 1535 C C . TYR A 1 186 ? -12.097 9.828 2.933 1.00 61.19 186 TYR A C 1
ATOM 1537 O O . TYR A 1 186 ? -13.164 9.351 2.558 1.00 61.19 186 TYR A O 1
ATOM 1545 N N . ASN A 1 187 ? -10.960 9.116 2.955 1.00 72.25 187 ASN A N 1
ATOM 1546 C CA . ASN A 1 187 ? -10.878 7.665 2.723 1.00 72.25 187 ASN A CA 1
ATOM 1547 C C . ASN A 1 187 ? -11.699 6.910 3.793 1.00 72.25 187 ASN A C 1
ATOM 1549 O O . ASN A 1 187 ? -11.185 6.490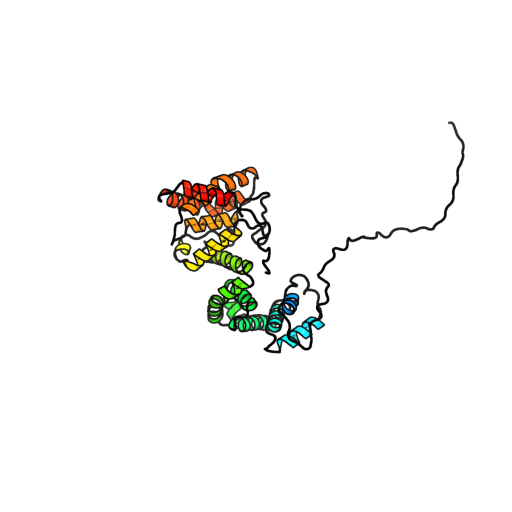 4.835 1.00 72.25 187 ASN A O 1
ATOM 1553 N N . ILE A 1 188 ? -13.008 6.820 3.553 1.00 86.44 188 ILE A N 1
ATOM 1554 C CA . ILE A 1 188 ? -14.005 6.179 4.407 1.00 86.44 188 ILE A CA 1
ATOM 1555 C C . ILE A 1 188 ? -14.448 4.894 3.722 1.00 86.44 188 ILE A C 1
ATOM 1557 O O . ILE A 1 188 ? -15.068 4.939 2.656 1.00 86.44 188 ILE A O 1
ATOM 1561 N N . LEU A 1 189 ? -14.163 3.757 4.353 1.00 89.06 189 LEU A N 1
ATOM 1562 C CA . LEU A 1 189 ? -14.516 2.446 3.825 1.00 89.06 189 LEU A CA 1
ATOM 1563 C C . LEU A 1 189 ? -16.036 2.261 3.761 1.00 89.06 189 LEU A C 1
ATOM 1565 O O . LEU A 1 189 ? -16.794 2.600 4.677 1.00 89.06 189 LEU A O 1
ATOM 1569 N N . SER A 1 190 ? -16.480 1.687 2.653 1.00 88.31 190 SER A N 1
ATOM 1570 C CA . SER A 1 190 ? -17.846 1.253 2.428 1.00 88.31 190 SER A CA 1
ATOM 1571 C C . SER A 1 190 ? -18.009 -0.156 2.983 1.00 88.31 190 SER A C 1
ATOM 1573 O O . SER A 1 190 ? -17.516 -1.112 2.394 1.00 88.31 190 SER A O 1
ATOM 1575 N N . TYR A 1 191 ? -18.761 -0.300 4.080 1.00 87.44 191 TYR A N 1
ATOM 1576 C CA . TYR A 1 191 ? -19.106 -1.612 4.648 1.00 87.44 191 TYR A CA 1
ATOM 1577 C C . TYR A 1 191 ? -19.632 -2.602 3.593 1.00 87.44 191 TYR A C 1
ATOM 1579 O O . TYR A 1 191 ? -19.331 -3.784 3.670 1.00 87.44 191 TYR A O 1
ATOM 1587 N N . ARG A 1 192 ? -20.374 -2.119 2.584 1.00 89.25 192 ARG A N 1
ATOM 1588 C CA . ARG A 1 192 ? -20.887 -2.962 1.495 1.00 89.25 192 ARG A CA 1
ATOM 1589 C C . ARG A 1 192 ? -19.781 -3.472 0.566 1.00 89.25 192 ARG A C 1
ATOM 1591 O O . ARG A 1 192 ? -19.832 -4.630 0.197 1.00 89.25 192 ARG A O 1
ATOM 1598 N N . LEU A 1 193 ? -18.815 -2.632 0.184 1.00 89.69 193 LEU A N 1
ATOM 1599 C CA . LEU A 1 193 ? -17.727 -3.055 -0.714 1.00 89.69 193 LEU A CA 1
ATOM 1600 C C . LEU A 1 193 ? -16.717 -3.945 0.021 1.00 89.69 193 LEU A C 1
ATOM 1602 O O . LEU A 1 193 ? -16.202 -4.898 -0.544 1.00 89.69 193 LEU A O 1
ATOM 1606 N N . MET A 1 194 ? -16.508 -3.685 1.315 1.00 92.88 194 MET A N 1
ATOM 1607 C CA . MET A 1 194 ? -15.688 -4.514 2.203 1.00 92.88 194 MET A CA 1
ATOM 1608 C C . MET A 1 194 ? -16.205 -5.953 2.382 1.00 92.88 194 MET A C 1
ATOM 1610 O O . MET A 1 194 ? -15.480 -6.768 2.939 1.00 92.88 194 MET A O 1
ATOM 1614 N N . GLN A 1 195 ? -17.423 -6.289 1.936 1.00 90.50 195 GLN A N 1
ATOM 1615 C CA . GLN A 1 195 ? -17.916 -7.676 1.929 1.00 90.50 195 GLN A CA 1
ATOM 1616 C C . GLN A 1 195 ? -17.288 -8.521 0.809 1.00 90.50 195 GLN A C 1
ATOM 1618 O O . GLN A 1 195 ? -17.195 -9.736 0.963 1.00 90.50 195 GLN A O 1
ATOM 1623 N N . ASP A 1 196 ? -16.834 -7.882 -0.275 1.00 90.56 196 ASP A N 1
ATOM 1624 C CA . ASP A 1 196 ? -16.323 -8.529 -1.492 1.00 90.56 196 ASP A CA 1
ATOM 1625 C C . ASP A 1 196 ? -14.779 -8.471 -1.604 1.00 90.56 196 ASP A C 1
ATOM 1627 O O . ASP A 1 196 ? -14.209 -8.842 -2.629 1.00 90.56 196 ASP A O 1
ATOM 1631 N N . VAL A 1 197 ? -14.099 -7.982 -0.559 1.00 92.88 197 VAL A N 1
ATOM 1632 C CA . VAL A 1 197 ? -12.637 -7.802 -0.485 1.00 92.88 197 VAL A CA 1
ATOM 1633 C C . VAL A 1 197 ? -11.881 -9.132 -0.524 1.00 92.88 197 VAL A C 1
ATOM 1635 O O . VAL A 1 197 ? -12.286 -10.083 0.138 1.00 92.88 197 VAL A O 1
ATOM 1638 N N . ASP A 1 198 ? -10.740 -9.214 -1.214 1.00 92.12 198 ASP A N 1
ATOM 1639 C CA . ASP A 1 198 ? -9.908 -10.422 -1.149 1.00 92.12 198 ASP A CA 1
ATOM 1640 C C . ASP A 1 198 ? -9.220 -10.585 0.223 1.00 92.12 198 ASP A C 1
ATOM 1642 O O . ASP A 1 198 ? -8.677 -9.641 0.805 1.00 92.12 198 ASP A O 1
ATOM 1646 N N . LYS A 1 199 ? -9.195 -11.818 0.748 1.00 93.19 199 LYS A N 1
ATOM 1647 C CA . LYS A 1 199 ? -8.631 -12.116 2.075 1.00 93.19 199 LYS A CA 1
ATOM 1648 C C . LYS A 1 199 ? -7.110 -11.936 2.138 1.00 93.19 199 LYS A C 1
ATOM 1650 O O . LYS A 1 199 ? -6.592 -11.536 3.184 1.00 93.19 199 LYS A O 1
ATOM 1655 N N . GLN A 1 200 ? -6.382 -12.256 1.068 1.00 90.25 200 GLN A N 1
ATOM 1656 C CA . GLN A 1 200 ? -4.924 -12.121 1.028 1.00 90.25 200 GLN A CA 1
ATOM 1657 C C . GLN A 1 200 ? -4.519 -10.649 0.877 1.00 90.25 200 GLN A C 1
ATOM 1659 O O . GLN A 1 200 ? -3.605 -10.201 1.573 1.00 90.25 200 GLN A O 1
ATOM 1664 N N . GLU A 1 201 ? -5.229 -9.892 0.039 1.00 89.50 201 GLU A N 1
ATOM 1665 C CA . GLU A 1 201 ? -5.113 -8.434 -0.066 1.00 89.50 201 GLU A CA 1
ATOM 1666 C C . GLU A 1 201 ? -5.368 -7.762 1.290 1.00 89.50 201 GLU A C 1
ATOM 1668 O O . GLU A 1 201 ? -4.489 -7.066 1.802 1.00 89.50 201 GLU A O 1
ATOM 1673 N N . LEU A 1 202 ? -6.509 -8.043 1.931 1.00 93.75 202 LEU A N 1
ATOM 1674 C CA . LEU A 1 202 ? -6.870 -7.470 3.231 1.00 93.75 202 LEU A CA 1
ATOM 1675 C C . LEU A 1 202 ? -5.821 -7.755 4.315 1.00 93.75 202 LEU A C 1
ATOM 1677 O O . LEU A 1 202 ? -5.507 -6.884 5.128 1.00 93.75 202 LEU A O 1
ATOM 1681 N N . ASN A 1 203 ? -5.264 -8.967 4.342 1.00 92.50 203 ASN A N 1
ATOM 1682 C CA . ASN A 1 203 ? -4.222 -9.329 5.300 1.00 92.50 203 ASN A CA 1
ATOM 1683 C C . ASN A 1 203 ? -2.910 -8.567 5.051 1.00 92.50 203 ASN A C 1
ATOM 1685 O O . ASN A 1 203 ? -2.358 -8.027 6.011 1.00 92.50 203 ASN A O 1
ATOM 1689 N N . ARG A 1 204 ? -2.461 -8.437 3.792 1.00 91.19 204 ARG A N 1
ATOM 1690 C CA . ARG A 1 204 ? -1.292 -7.606 3.436 1.00 91.19 204 ARG A CA 1
ATOM 1691 C C . ARG A 1 204 ? -1.510 -6.134 3.804 1.00 91.19 204 ARG A C 1
ATOM 1693 O O . ARG A 1 204 ? -0.622 -5.513 4.376 1.00 91.19 204 ARG A O 1
ATOM 1700 N N . VAL A 1 205 ? -2.700 -5.581 3.552 1.00 92.00 205 VAL A N 1
ATOM 1701 C CA . VAL A 1 205 ? -3.041 -4.196 3.930 1.00 92.00 205 VAL A CA 1
ATOM 1702 C C . VAL A 1 205 ? -2.993 -4.001 5.443 1.00 92.00 205 VAL A C 1
ATOM 1704 O O . VAL A 1 205 ? -2.416 -3.017 5.903 1.00 92.00 205 VAL A O 1
ATOM 1707 N N . LYS A 1 206 ? -3.547 -4.933 6.233 1.00 92.25 206 LYS A N 1
ATOM 1708 C CA . LYS A 1 206 ? -3.467 -4.888 7.704 1.00 92.25 206 LYS A CA 1
ATOM 1709 C C . LYS A 1 206 ? -2.017 -4.914 8.194 1.00 92.25 206 LYS A C 1
ATOM 1711 O O . LYS A 1 206 ? -1.663 -4.100 9.042 1.00 92.25 206 LYS A O 1
ATOM 1716 N N . GLU A 1 207 ? -1.194 -5.811 7.655 1.00 90.00 207 GLU A N 1
ATOM 1717 C CA . GLU A 1 207 ? 0.232 -5.920 7.986 1.00 90.00 207 GLU A CA 1
ATOM 1718 C C . GLU A 1 207 ? 0.985 -4.621 7.664 1.00 90.00 207 GLU A C 1
ATOM 1720 O O . GLU A 1 207 ? 1.644 -4.050 8.531 1.00 90.00 207 GLU A O 1
ATOM 1725 N N . TYR A 1 208 ? 0.841 -4.101 6.444 1.00 89.00 208 TYR A N 1
ATOM 1726 C CA . TYR A 1 208 ? 1.569 -2.910 6.010 1.00 89.00 208 TYR A CA 1
ATOM 1727 C C . TYR A 1 208 ? 1.079 -1.640 6.720 1.00 89.00 208 TYR A C 1
ATOM 1729 O O . TYR A 1 208 ? 1.900 -0.805 7.094 1.00 89.00 208 TYR A O 1
ATOM 1737 N N . LEU A 1 209 ? -0.222 -1.505 7.005 1.00 87.94 209 LEU A N 1
ATOM 1738 C CA . LEU A 1 209 ? -0.728 -0.416 7.850 1.00 87.94 209 LEU A CA 1
ATOM 1739 C C . LEU A 1 209 ? -0.104 -0.445 9.249 1.00 87.94 209 LEU A C 1
ATOM 1741 O O . LEU A 1 209 ? 0.313 0.605 9.733 1.00 87.94 209 LEU A O 1
ATOM 1745 N N . LEU A 1 210 ? 0.003 -1.621 9.882 1.00 85.94 210 LEU A N 1
ATOM 1746 C CA . LEU A 1 210 ? 0.663 -1.766 11.185 1.00 85.94 210 LEU A CA 1
ATOM 1747 C C . LEU A 1 210 ? 2.129 -1.308 11.147 1.00 85.94 210 LEU A C 1
ATOM 1749 O O . LEU A 1 210 ? 2.572 -0.676 12.105 1.00 85.94 210 LEU A O 1
ATOM 1753 N N . MET A 1 211 ? 2.855 -1.544 10.046 1.00 82.31 211 MET A N 1
ATOM 1754 C CA . MET A 1 211 ? 4.222 -1.028 9.871 1.00 82.31 211 MET A CA 1
ATOM 1755 C C . MET A 1 211 ? 4.278 0.510 9.848 1.00 82.31 211 MET A C 1
ATOM 1757 O O . MET A 1 211 ? 5.192 1.094 10.428 1.00 82.31 211 MET A O 1
ATOM 1761 N N . TYR A 1 212 ? 3.312 1.176 9.204 1.00 79.62 212 TYR A N 1
ATOM 1762 C CA . TYR A 1 212 ? 3.320 2.638 9.038 1.00 79.62 212 TYR A CA 1
ATOM 1763 C C . TYR A 1 212 ? 2.551 3.415 10.113 1.00 79.62 212 TYR A C 1
ATOM 1765 O O . TYR A 1 212 ? 2.667 4.636 10.174 1.00 79.62 212 TYR A O 1
ATOM 1773 N N . LEU A 1 213 ? 1.803 2.758 11.003 1.00 77.69 213 LEU A N 1
ATOM 1774 C CA . LEU A 1 213 ? 1.003 3.429 12.039 1.00 77.69 213 LEU A CA 1
ATOM 1775 C C . LEU A 1 213 ? 1.813 4.379 12.942 1.00 77.69 213 LEU A C 1
ATOM 1777 O O . LEU A 1 213 ? 1.255 5.359 13.432 1.00 77.69 213 LEU A O 1
ATOM 1781 N N . PHE A 1 214 ? 3.115 4.137 13.114 1.00 73.06 214 PHE A N 1
ATOM 1782 C CA . PHE A 1 214 ? 4.046 4.977 13.885 1.00 73.06 214 PHE A CA 1
ATOM 1783 C C . PHE A 1 214 ? 5.142 5.638 13.027 1.00 73.06 214 PHE A C 1
ATOM 1785 O O . PHE A 1 214 ? 6.170 6.058 13.558 1.00 73.06 214 PHE A O 1
ATOM 1792 N N . SER A 1 215 ? 4.922 5.705 11.711 1.00 67.19 215 SER A N 1
ATOM 1793 C CA . SER A 1 215 ? 5.803 6.328 10.721 1.00 67.19 215 SER A CA 1
ATOM 1794 C C . SER A 1 215 ? 5.428 7.793 10.484 1.00 67.19 215 SER A C 1
ATOM 1796 O O . SER A 1 215 ? 4.253 8.118 10.286 1.00 67.19 215 SER A O 1
ATOM 1798 N N . TRP A 1 216 ? 6.437 8.664 10.431 1.00 57.31 216 TRP A N 1
ATOM 1799 C CA . TRP A 1 216 ? 6.286 10.116 10.307 1.00 57.31 216 TRP A CA 1
ATOM 1800 C C . TRP A 1 216 ? 6.889 10.680 9.012 1.00 57.31 216 TRP A C 1
ATOM 1802 O O . TRP A 1 216 ? 7.794 11.507 9.059 1.00 57.31 216 TRP A O 1
ATOM 1812 N N . ASP A 1 217 ? 6.371 10.268 7.853 1.00 52.31 217 ASP A N 1
ATOM 1813 C CA . ASP A 1 217 ? 6.735 10.895 6.575 1.00 52.31 217 ASP A CA 1
ATOM 1814 C C . ASP A 1 217 ? 5.665 11.897 6.094 1.00 52.31 217 ASP A C 1
ATOM 1816 O O . ASP A 1 217 ? 4.459 11.690 6.258 1.00 52.31 217 ASP A O 1
ATOM 1820 N N . ASN A 1 218 ? 6.129 12.975 5.459 1.00 43.81 218 ASN A N 1
ATOM 1821 C CA . ASN A 1 218 ? 5.331 14.053 4.878 1.00 43.81 218 ASN A CA 1
ATOM 1822 C C . ASN A 1 218 ? 4.451 13.593 3.698 1.00 43.81 218 ASN A C 1
ATOM 1824 O O . ASN A 1 218 ? 3.487 14.283 3.363 1.00 43.81 218 ASN A O 1
ATOM 1828 N N . GLN A 1 219 ? 4.741 12.442 3.076 1.00 43.75 219 GLN A N 1
ATOM 1829 C CA . GLN A 1 219 ? 3.984 11.938 1.919 1.00 43.75 219 GLN A CA 1
ATOM 1830 C C . GLN A 1 219 ? 2.511 11.608 2.238 1.00 43.75 219 GLN A C 1
ATOM 1832 O O . GLN A 1 219 ? 1.668 11.679 1.350 1.00 43.75 219 GLN A O 1
ATOM 1837 N N . PHE A 1 220 ? 2.163 11.330 3.502 1.00 42.66 220 PHE A N 1
ATOM 1838 C CA . PHE A 1 220 ? 0.802 10.959 3.936 1.00 42.66 220 PHE A CA 1
ATOM 1839 C C . PHE A 1 220 ? -0.075 12.135 4.445 1.00 42.66 220 PHE A C 1
ATOM 1841 O O . PHE A 1 220 ? -1.063 11.901 5.151 1.00 42.66 220 PHE A O 1
ATOM 1848 N N . MET A 1 221 ? 0.241 13.376 4.041 1.00 39.28 221 MET A N 1
ATOM 1849 C CA . MET A 1 221 ? -0.418 14.669 4.353 1.00 39.28 221 MET A CA 1
ATOM 1850 C C . MET A 1 221 ? 0.141 15.486 5.535 1.00 39.28 221 MET A C 1
ATOM 1852 O O . MET A 1 221 ? 0.541 14.977 6.580 1.00 39.28 221 MET A O 1
ATOM 1856 N N . ASN A 1 222 ? 0.064 16.812 5.353 1.00 39.38 222 ASN A N 1
ATOM 1857 C CA . ASN A 1 222 ? 0.616 17.886 6.187 1.00 39.38 222 ASN A CA 1
ATOM 1858 C C . ASN A 1 222 ? -0.003 18.014 7.595 1.00 39.38 222 ASN A C 1
ATOM 1860 O O . ASN A 1 222 ? -0.716 18.977 7.886 1.00 39.38 222 ASN A O 1
ATOM 1864 N N . SER A 1 223 ? 0.301 17.097 8.512 1.00 44.03 223 SER A N 1
ATOM 1865 C CA . SER A 1 223 ? 0.049 17.340 9.938 1.00 44.03 223 SER A CA 1
ATOM 1866 C C . SER A 1 223 ? 1.003 16.569 10.843 1.00 44.03 223 SER A C 1
ATOM 1868 O O . SER A 1 223 ? 0.830 15.369 11.044 1.00 44.03 223 SER A O 1
ATOM 1870 N N . ILE A 1 224 ? 1.955 17.289 11.437 1.00 44.62 224 ILE A N 1
ATOM 1871 C CA . ILE A 1 224 ? 2.839 16.808 12.503 1.00 44.62 224 ILE A CA 1
ATOM 1872 C C . ILE A 1 224 ? 2.133 17.028 13.854 1.00 44.62 224 ILE A C 1
ATOM 1874 O O . ILE A 1 224 ? 1.928 18.182 14.237 1.00 44.62 224 ILE A O 1
ATOM 1878 N N . PRO A 1 225 ? 1.790 15.981 14.625 1.00 48.91 225 PRO A N 1
ATOM 1879 C CA . PRO A 1 225 ? 1.578 16.093 16.060 1.00 48.91 225 PRO A CA 1
ATOM 1880 C C . PRO A 1 225 ? 2.950 16.054 16.742 1.00 48.91 225 PRO A C 1
ATOM 1882 O O . PRO A 1 225 ? 3.656 15.046 16.702 1.00 48.91 225 PRO A O 1
ATOM 1885 N N . SER A 1 226 ? 3.343 17.154 17.379 1.00 50.78 226 SER A N 1
ATOM 1886 C CA . SER A 1 226 ? 4.555 17.202 18.195 1.00 50.78 226 SER A CA 1
ATOM 1887 C C . SER A 1 226 ? 4.432 16.255 19.391 1.00 50.78 226 SER A C 1
ATOM 1889 O O . SER A 1 226 ? 3.609 16.488 20.277 1.00 50.78 226 SER A O 1
ATOM 1891 N N . ASN A 1 227 ? 5.302 15.247 19.451 1.00 54.91 227 ASN A N 1
ATOM 1892 C CA . ASN A 1 227 ? 5.340 14.163 20.438 1.00 54.91 227 ASN A CA 1
ATOM 1893 C C . ASN A 1 227 ? 4.401 12.987 20.119 1.00 54.91 227 ASN A C 1
ATOM 1895 O O . ASN A 1 227 ? 3.305 12.849 20.655 1.00 54.91 227 ASN A O 1
ATOM 1899 N N . ASN A 1 228 ? 4.960 12.037 19.375 1.00 61.12 228 ASN A N 1
ATOM 1900 C CA . ASN A 1 228 ? 4.871 10.624 19.733 1.00 61.12 228 ASN A CA 1
ATOM 1901 C C . ASN A 1 228 ? 3.494 9.935 19.641 1.00 61.12 228 ASN A C 1
ATOM 1903 O O . ASN A 1 228 ? 3.384 8.858 20.205 1.00 61.12 228 ASN A O 1
ATOM 1907 N N . LEU A 1 229 ? 2.451 10.442 18.982 1.00 74.06 229 LEU A N 1
ATOM 1908 C CA . LEU A 1 229 ? 1.259 9.606 18.723 1.00 74.06 229 LEU A CA 1
ATOM 1909 C C . LEU A 1 229 ? 1.499 8.554 17.613 1.00 74.06 229 LEU A C 1
ATOM 1911 O O . LEU A 1 229 ? 2.589 8.430 17.067 1.00 74.06 229 LEU A O 1
ATOM 1915 N N . ALA A 1 230 ? 0.477 7.764 17.290 1.00 75.75 230 ALA A N 1
ATOM 1916 C CA . ALA A 1 230 ? 0.344 7.134 15.980 1.00 75.75 230 ALA A CA 1
ATOM 1917 C C . ALA A 1 230 ? -0.185 8.151 14.945 1.00 75.75 230 ALA A C 1
ATOM 1919 O O . ALA A 1 230 ? -0.848 9.132 15.302 1.00 75.75 230 ALA A O 1
ATOM 1920 N N . ASN A 1 231 ? 0.036 7.900 13.654 1.00 78.38 231 ASN A N 1
ATOM 1921 C CA . ASN A 1 231 ? -0.539 8.705 12.577 1.00 78.38 231 ASN A CA 1
ATOM 1922 C C . ASN A 1 231 ? -2.074 8.577 12.583 1.00 78.38 231 ASN A C 1
ATOM 1924 O O . ASN A 1 231 ? -2.637 7.518 12.308 1.00 78.38 231 ASN A O 1
ATOM 1928 N N . GLY A 1 232 ? -2.767 9.683 12.861 1.00 76.81 232 GLY A N 1
ATOM 1929 C CA . GLY A 1 232 ? -4.219 9.699 13.037 1.00 76.81 232 GLY A CA 1
ATOM 1930 C C . GLY A 1 232 ? -5.044 9.261 11.826 1.00 76.81 232 GLY A C 1
ATOM 1931 O O . GLY A 1 232 ? -6.125 8.691 11.997 1.00 76.81 232 GLY A O 1
ATOM 1932 N N . ASN A 1 233 ? -4.544 9.483 10.607 1.00 78.69 233 ASN A N 1
ATOM 1933 C CA . ASN A 1 233 ? -5.200 8.985 9.400 1.00 78.69 233 ASN A CA 1
ATOM 1934 C C . ASN A 1 233 ? -5.091 7.459 9.337 1.00 78.69 233 ASN A C 1
ATOM 1936 O O . ASN A 1 233 ? -6.118 6.795 9.200 1.00 78.69 233 ASN A O 1
ATOM 1940 N N . LEU A 1 234 ? -3.892 6.911 9.544 1.00 82.62 234 LEU A N 1
ATOM 1941 C CA . LEU A 1 234 ? -3.652 5.466 9.533 1.00 82.62 234 LEU A CA 1
ATOM 1942 C C . LEU A 1 234 ? -4.388 4.746 10.678 1.00 82.62 234 LEU A C 1
ATOM 1944 O O . LEU A 1 234 ? -4.976 3.693 10.447 1.00 82.62 234 LEU A O 1
ATOM 1948 N N . VAL A 1 235 ? -4.482 5.345 11.873 1.00 86.38 235 VAL A N 1
ATOM 1949 C CA . VAL A 1 235 ? -5.328 4.828 12.972 1.00 86.38 235 VAL A CA 1
ATOM 1950 C C . VAL A 1 235 ? -6.795 4.774 12.546 1.00 86.38 235 VAL A C 1
ATOM 1952 O O . VAL A 1 235 ? -7.466 3.760 12.742 1.00 86.38 235 VAL A O 1
ATOM 1955 N N . SER A 1 236 ? -7.305 5.840 11.915 1.00 87.88 236 SER A N 1
ATOM 1956 C CA . SER A 1 236 ? -8.691 5.870 11.431 1.00 87.88 236 SER A CA 1
ATOM 1957 C C . SER A 1 236 ? -8.960 4.842 10.327 1.00 87.88 236 SER A C 1
ATOM 1959 O O . SER A 1 236 ? -10.074 4.340 10.208 1.00 87.88 236 SER A O 1
ATOM 1961 N N . PHE A 1 237 ? -7.949 4.506 9.530 1.00 88.69 237 PHE A N 1
ATOM 1962 C CA . PHE A 1 237 ? -8.006 3.490 8.483 1.00 88.69 237 PHE A CA 1
ATOM 1963 C C . PHE A 1 237 ? -8.019 2.081 9.081 1.00 88.69 237 PHE A C 1
ATOM 1965 O O . PHE A 1 237 ? -8.907 1.287 8.768 1.00 88.69 237 PHE A O 1
ATOM 1972 N N . TYR A 1 238 ? -7.113 1.803 10.018 1.00 92.69 238 TYR A N 1
ATOM 1973 C CA . TYR A 1 238 ? -7.016 0.506 10.680 1.00 92.69 238 TYR A CA 1
ATOM 1974 C C . TYR A 1 238 ? -8.269 0.179 11.513 1.00 92.69 238 TYR A C 1
ATOM 1976 O O . TYR A 1 238 ? -8.818 -0.915 11.399 1.00 92.69 238 TYR A O 1
ATOM 1984 N N . LEU A 1 239 ? -8.818 1.151 12.254 1.00 94.25 239 LEU A N 1
ATOM 1985 C CA . LEU A 1 239 ? -10.083 0.988 12.989 1.00 94.25 239 LEU A CA 1
ATOM 1986 C C . LEU A 1 239 ? -11.293 0.730 12.073 1.00 94.25 239 LEU A C 1
ATOM 1988 O O . LEU A 1 239 ? -12.211 0.011 12.466 1.00 94.25 239 LEU A O 1
ATOM 1992 N N . GLN A 1 240 ? -11.322 1.295 10.860 1.00 93.75 240 GLN A N 1
ATOM 1993 C CA . GLN A 1 240 ? -12.367 0.977 9.878 1.00 93.75 240 GLN A CA 1
ATOM 1994 C C . GLN A 1 240 ? -12.218 -0.443 9.328 1.00 93.75 240 GLN A C 1
ATOM 1996 O O . GLN A 1 240 ? -13.224 -1.136 9.192 1.00 93.75 240 GLN A O 1
ATOM 2001 N N . ILE A 1 241 ? -10.987 -0.893 9.062 1.00 94.44 241 ILE A N 1
ATOM 2002 C CA . ILE A 1 241 ? -10.724 -2.278 8.658 1.00 94.44 241 ILE A CA 1
ATOM 2003 C C . ILE A 1 241 ? -11.168 -3.246 9.758 1.00 94.44 241 ILE A C 1
ATOM 2005 O O . ILE A 1 241 ? -11.967 -4.129 9.478 1.00 94.44 241 ILE A O 1
ATOM 2009 N N . LEU A 1 242 ? -10.759 -3.044 11.014 1.00 94.75 242 LEU A N 1
ATOM 2010 C CA . LEU A 1 242 ? -11.175 -3.899 12.138 1.00 94.75 242 LEU A CA 1
ATOM 2011 C C . LEU A 1 242 ? -12.707 -3.950 12.314 1.00 94.75 242 LEU A C 1
ATOM 2013 O O . LEU A 1 242 ? -13.262 -4.987 12.680 1.00 94.75 242 LEU A O 1
ATOM 2017 N N . ALA A 1 243 ? -13.411 -2.849 12.026 1.00 94.06 243 ALA A N 1
ATOM 2018 C CA . ALA A 1 243 ? -14.872 -2.813 12.068 1.00 94.06 243 ALA A CA 1
ATOM 2019 C C . ALA A 1 243 ? -15.516 -3.612 10.921 1.00 94.06 243 ALA A C 1
ATOM 2021 O O . ALA A 1 243 ? -16.533 -4.278 11.137 1.00 94.06 243 ALA A O 1
ATOM 2022 N N . TYR A 1 244 ? -14.948 -3.558 9.713 1.00 93.62 244 TYR A N 1
ATOM 2023 C CA . TYR A 1 244 ? -15.564 -4.086 8.490 1.00 93.62 244 TYR A CA 1
ATOM 2024 C C . TYR A 1 244 ? -14.933 -5.373 7.939 1.00 93.62 244 TYR A C 1
ATOM 2026 O O . TYR A 1 244 ? -15.464 -5.893 6.964 1.00 93.62 244 TYR A O 1
ATOM 2034 N N . ASP A 1 245 ? -13.876 -5.910 8.558 1.00 93.38 245 ASP A N 1
ATOM 2035 C CA . ASP A 1 245 ? -13.283 -7.206 8.198 1.00 93.38 245 ASP A CA 1
ATOM 2036 C C . ASP A 1 245 ? -14.384 -8.291 8.170 1.00 93.38 245 ASP A C 1
ATOM 2038 O O . ASP A 1 245 ? -15.085 -8.470 9.184 1.00 93.38 245 ASP A O 1
ATOM 2042 N N . PRO A 1 246 ? -14.598 -8.964 7.019 1.00 91.94 246 PRO A N 1
ATOM 2043 C CA . PRO A 1 246 ? -15.634 -9.980 6.862 1.00 91.94 246 PRO A CA 1
ATOM 2044 C C . PRO A 1 246 ? -15.142 -11.394 7.212 1.00 91.94 246 PRO A C 1
ATOM 2046 O O . PRO A 1 246 ? -15.947 -12.325 7.206 1.00 91.94 246 PRO A O 1
ATOM 2049 N N . TYR A 1 247 ? -13.845 -11.582 7.486 1.00 91.75 247 TYR A N 1
ATOM 2050 C CA . TYR A 1 247 ? -13.210 -12.898 7.586 1.00 91.75 247 TYR A CA 1
ATOM 2051 C C . TYR A 1 247 ? -12.734 -13.265 8.984 1.00 91.75 247 TYR A C 1
ATOM 2053 O O . TYR A 1 247 ? -12.865 -14.426 9.370 1.00 91.75 247 TYR A O 1
ATOM 2061 N N . ASP A 1 248 ? -12.117 -12.327 9.700 1.00 82.19 248 ASP A N 1
ATOM 2062 C CA . ASP A 1 248 ? -11.516 -12.595 11.006 1.00 82.19 248 ASP A CA 1
ATOM 2063 C C . ASP A 1 248 ? -11.628 -11.373 11.920 1.00 82.19 248 ASP A C 1
ATOM 2065 O O . ASP A 1 248 ? -10.972 -10.346 11.723 1.00 82.19 248 ASP A O 1
ATOM 2069 N N . PHE A 1 249 ? -12.478 -11.488 12.940 1.00 89.31 249 PHE A N 1
ATOM 2070 C CA . PHE A 1 249 ? -12.632 -10.451 13.946 1.00 89.31 249 PHE A CA 1
ATOM 2071 C C . PHE A 1 249 ? -11.695 -10.710 15.131 1.00 89.31 249 PHE A C 1
ATOM 2073 O O . PHE A 1 249 ? -12.070 -11.315 16.137 1.00 89.31 249 PHE A O 1
ATOM 2080 N N . ASN A 1 250 ? -10.467 -10.198 15.027 1.00 90.69 250 ASN A N 1
ATOM 2081 C CA . ASN A 1 250 ? -9.510 -10.219 16.129 1.00 90.69 250 ASN A CA 1
ATOM 2082 C C . ASN A 1 250 ? -9.949 -9.247 17.243 1.00 90.69 250 ASN A C 1
ATOM 2084 O O . ASN A 1 250 ? -9.580 -8.070 17.259 1.00 90.69 250 ASN A O 1
ATOM 2088 N N . VAL A 1 251 ? -10.743 -9.760 18.188 1.00 93.81 251 VAL A N 1
ATOM 2089 C CA . VAL A 1 251 ? -11.296 -8.998 19.319 1.00 93.81 251 VAL A CA 1
ATOM 2090 C C . VAL A 1 251 ? -10.217 -8.374 20.211 1.00 93.81 251 VAL A C 1
ATOM 2092 O O . VAL A 1 251 ? -10.418 -7.278 20.732 1.00 93.81 251 VAL A O 1
ATOM 2095 N N . THR A 1 252 ? -9.054 -9.017 20.356 1.00 94.69 252 THR A N 1
ATOM 2096 C CA . THR A 1 252 ? -7.931 -8.494 21.152 1.00 94.69 252 THR A CA 1
ATOM 2097 C C . THR A 1 252 ? -7.333 -7.251 20.500 1.00 94.69 252 THR A C 1
ATOM 2099 O O . THR A 1 252 ? -7.164 -6.235 21.175 1.00 94.69 252 THR A O 1
ATOM 2102 N N . GLU A 1 253 ? -7.081 -7.296 19.190 1.00 94.00 253 GLU A N 1
ATOM 2103 C CA . GLU A 1 253 ? -6.561 -6.157 18.422 1.00 94.00 253 GLU A CA 1
ATOM 2104 C C . GLU A 1 253 ? -7.595 -5.021 18.360 1.00 94.00 253 GLU A C 1
ATOM 2106 O O . GLU A 1 253 ? -7.270 -3.864 18.628 1.00 94.00 253 GLU A O 1
ATOM 2111 N N . ALA A 1 254 ? -8.869 -5.353 18.120 1.00 95.12 254 ALA A N 1
ATOM 2112 C CA . ALA A 1 254 ? -9.984 -4.408 18.146 1.00 95.12 254 ALA A CA 1
ATOM 2113 C C . ALA A 1 254 ? -10.125 -3.689 19.499 1.00 95.12 254 ALA A C 1
ATOM 2115 O O . ALA A 1 254 ? -10.221 -2.461 19.541 1.00 95.12 254 ALA A O 1
ATOM 2116 N N . CYS A 1 255 ? -10.096 -4.438 20.603 1.00 96.56 255 CYS A N 1
ATOM 2117 C CA . CYS A 1 255 ? -10.158 -3.902 21.961 1.00 96.56 255 CYS A CA 1
ATOM 2118 C C . CYS A 1 255 ? -8.955 -2.997 22.267 1.00 96.56 255 CYS A C 1
ATOM 2120 O O . CYS A 1 255 ? -9.132 -1.892 22.786 1.00 96.56 255 CYS A O 1
ATOM 2122 N N . ALA A 1 256 ? -7.743 -3.424 21.905 1.00 96.31 256 ALA A N 1
ATOM 2123 C CA . ALA A 1 256 ? -6.517 -2.690 22.194 1.00 96.31 256 ALA A CA 1
ATOM 2124 C C . ALA A 1 256 ? -6.407 -1.370 21.408 1.00 96.31 256 ALA A C 1
ATOM 2126 O O . ALA A 1 256 ? -6.115 -0.330 22.004 1.00 96.31 256 ALA A O 1
ATOM 2127 N N . TRP A 1 257 ? -6.710 -1.373 20.104 1.00 95.44 257 TRP A N 1
ATOM 2128 C CA . TRP A 1 257 ? -6.701 -0.153 19.284 1.00 95.44 257 TRP A CA 1
ATOM 2129 C C . TRP A 1 257 ? -7.838 0.805 19.621 1.00 95.44 257 TRP A C 1
ATOM 2131 O O . TRP A 1 257 ? -7.616 2.016 19.643 1.00 95.44 257 TRP A O 1
ATOM 2141 N N . LEU A 1 258 ? -9.037 0.298 19.931 1.00 95.75 258 LEU A N 1
ATOM 2142 C CA . LEU A 1 258 ? -10.127 1.145 20.415 1.00 95.75 258 LEU A CA 1
ATOM 2143 C C . LEU A 1 258 ? -9.757 1.805 21.751 1.00 95.75 258 LEU A C 1
ATOM 2145 O O . LEU A 1 258 ? -10.011 2.993 21.942 1.00 95.75 258 LEU A O 1
ATOM 2149 N N . LYS A 1 259 ? -9.107 1.061 22.654 1.00 95.44 259 LYS A N 1
ATOM 2150 C CA . LYS A 1 259 ? -8.629 1.591 23.932 1.00 95.44 259 LYS A CA 1
ATOM 2151 C C . LYS A 1 259 ? -7.563 2.670 23.745 1.00 95.44 259 LYS A C 1
ATOM 2153 O O . LYS A 1 259 ? -7.703 3.737 24.330 1.00 95.44 259 LYS A O 1
ATOM 2158 N N . TYR A 1 260 ? -6.560 2.433 22.899 1.00 93.50 260 TYR A N 1
ATOM 2159 C CA . TYR A 1 260 ? -5.554 3.439 22.536 1.00 93.50 260 TYR A CA 1
ATOM 2160 C C . TYR A 1 260 ? -6.191 4.701 21.927 1.00 93.50 260 TYR A C 1
ATOM 2162 O O . TYR A 1 260 ? -5.845 5.827 22.292 1.00 93.50 260 TYR A O 1
ATOM 2170 N N . TYR A 1 261 ? -7.182 4.521 21.048 1.00 92.19 261 TYR A N 1
ATOM 2171 C CA . TYR A 1 261 ? -7.931 5.622 20.450 1.00 92.19 261 TYR A CA 1
ATOM 2172 C C . TYR A 1 261 ? -8.680 6.463 21.498 1.00 92.19 261 TYR A C 1
ATOM 2174 O O . TYR A 1 261 ? -8.543 7.687 21.523 1.00 92.19 261 TYR A O 1
ATOM 2182 N N . ASP A 1 262 ? -9.448 5.821 22.381 1.00 92.88 262 ASP A N 1
ATOM 2183 C CA . ASP A 1 262 ? -10.266 6.515 23.382 1.00 92.88 262 ASP A CA 1
ATOM 2184 C C . ASP A 1 262 ? -9.439 7.081 24.563 1.00 92.88 262 ASP A C 1
ATOM 2186 O O . ASP A 1 262 ? -9.850 8.093 25.137 1.00 92.88 262 ASP A O 1
ATOM 2190 N N . GLN A 1 263 ? -8.299 6.469 24.933 1.00 92.81 263 GLN A N 1
ATOM 2191 C CA . GLN A 1 263 ? -7.524 6.813 26.145 1.00 92.81 263 GLN A CA 1
ATOM 2192 C C . GLN A 1 263 ? -6.268 7.664 25.912 1.00 92.81 263 GLN A C 1
ATOM 2194 O O . GLN A 1 263 ? -5.996 8.528 26.741 1.00 92.81 263 GLN A O 1
ATOM 2199 N N . ASP A 1 264 ? -5.527 7.472 24.818 1.00 87.00 264 ASP A N 1
ATOM 2200 C CA . ASP A 1 264 ? -4.320 8.265 24.525 1.00 87.00 264 ASP A CA 1
ATOM 2201 C C . ASP A 1 264 ? -4.583 9.264 23.392 1.00 87.00 264 ASP A C 1
ATOM 2203 O O . ASP A 1 264 ? -4.337 10.466 23.516 1.00 87.00 264 ASP A O 1
ATOM 2207 N N . PHE A 1 265 ? -5.122 8.769 22.276 1.00 85.31 265 PHE A N 1
ATOM 2208 C CA . PHE A 1 265 ? -5.196 9.522 21.028 1.00 85.31 265 PHE A CA 1
ATOM 2209 C C . PHE A 1 265 ? -6.199 10.688 21.098 1.00 85.31 265 PHE A C 1
ATOM 2211 O O . PHE A 1 265 ? -5.855 11.838 20.814 1.00 85.31 265 PHE A O 1
ATOM 2218 N N . ILE A 1 266 ? -7.448 10.419 21.494 1.00 87.06 266 ILE A N 1
ATOM 2219 C CA . ILE A 1 266 ? -8.501 11.442 21.564 1.00 87.06 266 ILE A CA 1
ATOM 2220 C C . ILE A 1 266 ? -8.241 12.510 22.642 1.00 87.06 266 ILE A C 1
ATOM 2222 O O . ILE A 1 266 ? -8.461 13.686 22.332 1.00 87.06 266 ILE A O 1
ATOM 2226 N N . PRO A 1 267 ? -7.796 12.181 23.873 1.00 88.06 267 PRO A N 1
ATOM 2227 C CA . PRO A 1 267 ? -7.448 13.189 24.875 1.00 88.06 267 PRO A CA 1
ATOM 2228 C C . PRO A 1 267 ? -6.330 14.122 24.406 1.00 88.06 267 PRO A C 1
ATOM 2230 O O . PRO A 1 267 ? -6.544 15.334 24.385 1.00 88.06 267 PRO A O 1
ATOM 2233 N N . TYR A 1 268 ? -5.221 13.584 23.889 1.00 82.25 268 TYR A N 1
ATOM 2234 C CA . TYR A 1 268 ? -4.121 14.398 23.366 1.00 82.25 268 TYR A CA 1
ATOM 2235 C C . TYR A 1 268 ? -4.582 15.353 22.247 1.00 82.25 268 TYR A C 1
ATOM 2237 O O . TYR A 1 268 ? -4.230 16.536 22.258 1.00 82.25 268 TYR A O 1
ATOM 2245 N N . LEU A 1 269 ? -5.394 14.883 21.285 1.00 78.44 269 LEU A N 1
ATOM 2246 C CA . LEU A 1 269 ? -5.876 15.748 20.197 1.00 78.44 269 LEU A CA 1
ATOM 2247 C C . LEU A 1 269 ? -6.759 16.900 20.711 1.00 78.44 269 LEU A C 1
ATOM 2249 O O . LEU A 1 269 ? -6.751 17.981 20.116 1.00 78.44 269 LEU A O 1
ATOM 2253 N N . LYS A 1 270 ? -7.518 16.678 21.795 1.00 84.12 270 LYS A N 1
ATOM 2254 C CA . LYS A 1 270 ? -8.324 17.714 22.462 1.00 84.12 270 LYS A CA 1
ATOM 2255 C C . LYS A 1 270 ? -7.445 18.709 23.214 1.00 84.12 270 LYS A C 1
ATOM 2257 O O . LYS A 1 270 ? -7.617 19.907 23.027 1.00 84.12 270 LYS A O 1
ATOM 2262 N N . GLU A 1 271 ? -6.508 18.222 24.025 1.00 82.69 271 GLU A N 1
ATOM 2263 C CA . GLU A 1 271 ? -5.585 19.049 24.819 1.00 82.69 271 GLU A CA 1
ATOM 2264 C C . GLU A 1 271 ? -4.770 20.006 23.940 1.00 82.69 271 GLU A C 1
ATOM 2266 O O . GLU A 1 271 ? -4.598 21.174 24.282 1.00 82.69 271 GLU A O 1
ATOM 2271 N N . ASN A 1 272 ? -4.346 19.538 22.764 1.00 76.25 272 ASN A N 1
ATOM 2272 C CA . ASN A 1 272 ? -3.557 20.313 21.806 1.00 76.25 272 ASN A CA 1
ATOM 2273 C C . ASN A 1 272 ? -4.413 21.071 20.763 1.00 76.25 272 ASN A C 1
ATOM 2275 O O . ASN A 1 272 ? -3.861 21.655 19.833 1.00 76.25 272 ASN A O 1
ATOM 2279 N N . ASN A 1 273 ? -5.750 21.077 20.893 1.00 71.94 273 ASN A N 1
ATOM 2280 C CA . ASN A 1 273 ? -6.700 21.744 19.983 1.00 71.94 273 ASN A CA 1
ATOM 2281 C C . ASN A 1 273 ? -6.494 21.432 18.481 1.00 71.94 273 ASN A C 1
ATOM 2283 O O . ASN A 1 273 ? -6.717 22.282 17.615 1.00 71.94 273 ASN A O 1
ATOM 2287 N N . LEU A 1 274 ? -6.071 20.210 18.147 1.00 72.00 274 LEU A N 1
ATOM 2288 C CA . LEU A 1 274 ? -5.638 19.876 16.789 1.00 72.00 274 LEU A CA 1
ATOM 2289 C C . LEU A 1 274 ? -6.834 19.709 15.825 1.00 72.00 274 LEU A C 1
ATOM 2291 O O . LEU A 1 274 ? -7.769 18.955 16.124 1.00 72.00 274 LEU A O 1
ATOM 2295 N N . PRO A 1 275 ? -6.814 20.339 14.628 1.00 67.06 275 PRO A N 1
ATOM 2296 C CA . PRO A 1 275 ? -7.953 20.339 13.698 1.00 67.06 275 PRO A CA 1
ATOM 2297 C C . PRO A 1 275 ? -8.320 18.932 13.202 1.00 67.06 275 PRO A C 1
ATOM 2299 O O . PRO A 1 275 ? -9.495 18.638 12.958 1.00 67.06 275 PRO A O 1
ATOM 2302 N N . ASN A 1 276 ? -7.332 18.034 13.148 1.00 70.69 276 ASN A N 1
ATOM 2303 C CA . ASN A 1 276 ? -7.473 16.633 12.755 1.00 70.69 276 ASN A CA 1
ATOM 2304 C C . ASN A 1 276 ? -8.516 15.859 13.573 1.00 70.69 276 ASN A C 1
ATOM 2306 O O . ASN A 1 276 ? -9.077 14.889 13.065 1.00 70.69 276 ASN A O 1
ATOM 2310 N N . LEU A 1 277 ? -8.816 16.276 14.810 1.00 77.19 277 LEU A N 1
ATOM 2311 C CA . LEU A 1 277 ? -9.797 15.606 15.667 1.00 77.19 277 LEU A CA 1
ATOM 2312 C C . LEU A 1 277 ? -11.165 15.474 14.986 1.00 77.19 277 LEU A C 1
ATOM 2314 O O . LEU A 1 277 ? -11.731 14.383 14.943 1.00 77.19 277 LEU A O 1
ATOM 2318 N N . LYS A 1 278 ? -11.674 16.568 14.405 1.00 80.50 278 LYS A N 1
ATOM 2319 C CA . LYS A 1 278 ? -12.988 16.588 13.737 1.00 80.50 278 LYS A CA 1
ATOM 2320 C C . LYS A 1 278 ? -12.996 15.716 12.480 1.00 80.50 278 LYS A C 1
ATOM 2322 O O . LYS A 1 278 ? -13.972 15.016 12.227 1.00 80.50 278 LYS A O 1
ATOM 2327 N N . ILE A 1 279 ? -11.894 15.729 11.729 1.00 79.69 279 ILE A N 1
ATOM 2328 C CA . ILE A 1 279 ? -11.688 14.919 10.521 1.00 79.69 279 ILE A CA 1
ATOM 2329 C C . ILE A 1 279 ? -11.714 13.425 10.863 1.00 79.69 279 ILE A C 1
ATOM 2331 O O . ILE A 1 279 ? -12.475 12.658 10.274 1.00 79.69 279 ILE A O 1
ATOM 2335 N N . ILE A 1 280 ? -10.924 13.014 11.855 1.00 80.88 280 ILE A N 1
ATOM 2336 C CA . ILE A 1 280 ? -10.815 11.616 12.284 1.00 80.88 280 ILE A CA 1
ATOM 2337 C C . ILE A 1 280 ? -12.136 11.132 12.890 1.00 80.88 280 ILE A C 1
ATOM 2339 O O . ILE A 1 280 ? -12.577 10.023 12.595 1.00 80.88 280 ILE A O 1
ATOM 2343 N N . GLN A 1 281 ? -12.822 11.976 13.666 1.00 85.06 281 GLN A N 1
ATOM 2344 C CA . GLN A 1 281 ? -14.167 11.672 14.152 1.00 85.06 281 GLN A CA 1
ATOM 2345 C C . GLN A 1 281 ? -15.166 11.502 12.995 1.00 85.06 281 GLN A C 1
ATOM 2347 O O . GLN A 1 281 ? -15.871 10.496 12.996 1.00 85.06 281 GLN A O 1
ATOM 2352 N N . LYS A 1 282 ? -15.184 12.388 11.977 1.00 85.19 282 LYS A N 1
ATOM 2353 C CA . LYS A 1 282 ? -16.040 12.258 10.770 1.00 85.19 282 LYS A CA 1
ATOM 2354 C C . LYS A 1 282 ? -15.810 10.915 10.061 1.00 85.19 282 LYS A C 1
ATOM 2356 O O . LYS A 1 282 ? -16.787 10.249 9.720 1.00 85.19 282 LYS A O 1
ATOM 2361 N N . LYS A 1 283 ? -14.548 10.489 9.897 1.00 84.25 283 LYS A N 1
ATOM 2362 C CA . LYS A 1 283 ? -14.188 9.183 9.302 1.00 84.25 283 LYS A CA 1
ATOM 2363 C C . LYS A 1 283 ? -14.757 7.993 10.084 1.00 84.25 283 LYS A C 1
ATOM 2365 O O . LYS A 1 283 ? -15.165 7.000 9.491 1.00 84.25 283 LYS A O 1
ATOM 2370 N N . LEU A 1 284 ? -14.799 8.103 11.411 1.00 89.56 284 LEU A N 1
ATOM 2371 C CA . LEU A 1 284 ? -15.074 6.994 12.325 1.00 89.56 284 LEU A CA 1
ATOM 2372 C C . LEU A 1 284 ? -16.519 6.911 12.854 1.00 89.56 284 LEU A C 1
ATOM 2374 O O . LEU A 1 284 ? -16.849 5.946 13.545 1.00 89.56 284 LEU A O 1
ATOM 2378 N N . VAL A 1 285 ? -17.405 7.858 12.501 1.00 88.69 285 VAL A N 1
ATOM 2379 C CA . VAL A 1 285 ? -18.815 7.908 12.965 1.00 88.69 285 VAL A CA 1
ATOM 2380 C C . VAL A 1 285 ? -19.555 6.575 12.795 1.00 88.69 285 VAL A C 1
ATOM 2382 O O . VAL A 1 285 ? -20.356 6.211 13.652 1.00 88.69 285 VAL A O 1
ATOM 2385 N N . LYS A 1 286 ? -19.313 5.855 11.691 1.00 88.94 286 LYS A N 1
ATOM 2386 C CA . LYS A 1 286 ? -20.005 4.591 11.379 1.00 88.94 286 LYS A CA 1
ATOM 2387 C C . LYS A 1 286 ? -19.272 3.341 11.860 1.00 88.94 286 LYS A C 1
ATOM 2389 O O . LYS A 1 286 ? -19.929 2.388 12.263 1.00 88.94 286 LYS A O 1
ATOM 2394 N N . SER A 1 287 ? -17.941 3.338 11.824 1.00 92.31 287 SER A N 1
ATOM 2395 C CA . SER A 1 287 ? -17.147 2.161 12.183 1.00 92.31 287 SER A CA 1
ATOM 2396 C C . SER A 1 287 ? -17.041 1.964 13.693 1.00 92.31 287 SER A C 1
ATOM 2398 O O . SER A 1 287 ? -17.083 0.823 14.137 1.00 92.31 287 SER A O 1
ATOM 2400 N N . LEU A 1 288 ? -16.962 3.032 14.499 1.00 94.50 288 LEU A N 1
ATOM 2401 C CA . LEU A 1 288 ? -16.820 2.902 15.958 1.00 94.50 288 LEU A CA 1
ATOM 2402 C C . LEU A 1 288 ? -18.012 2.221 16.653 1.00 94.50 288 LEU A C 1
ATOM 2404 O O . LEU A 1 288 ? -17.747 1.392 17.522 1.00 94.50 288 LEU A O 1
ATOM 2408 N N . PRO A 1 289 ? -19.291 2.506 16.321 1.00 94.88 289 PRO A N 1
ATOM 2409 C CA . PRO A 1 289 ? -20.418 1.736 16.849 1.00 94.88 289 PRO A CA 1
ATOM 2410 C C . PRO A 1 289 ? -20.315 0.250 16.490 1.00 94.88 289 PRO A C 1
ATOM 2412 O O . PRO A 1 289 ? -20.297 -0.585 17.383 1.00 94.88 289 PRO A O 1
ATOM 2415 N N . ILE A 1 290 ? -20.105 -0.068 15.207 1.00 93.88 290 ILE A N 1
ATOM 2416 C CA . ILE A 1 290 ? -19.991 -1.451 14.712 1.00 93.88 290 ILE A CA 1
ATOM 2417 C C . ILE A 1 290 ? -18.830 -2.199 15.385 1.00 93.88 290 ILE A C 1
ATOM 2419 O O . ILE A 1 290 ? -18.978 -3.358 15.764 1.00 93.88 290 ILE A O 1
ATOM 2423 N N . LEU A 1 291 ? -17.687 -1.534 15.577 1.00 94.25 291 LEU A N 1
ATOM 2424 C CA . LEU A 1 291 ? -16.538 -2.089 16.287 1.00 94.25 291 LEU A CA 1
ATOM 2425 C C . LEU A 1 291 ? -16.868 -2.357 17.762 1.00 94.25 291 LEU A C 1
ATOM 2427 O O . LEU A 1 291 ? -16.558 -3.429 18.268 1.00 94.25 291 LEU A O 1
ATOM 2431 N N . ARG A 1 292 ? -17.518 -1.408 18.448 1.00 95.44 292 ARG A N 1
ATOM 2432 C CA . ARG A 1 292 ? -17.922 -1.541 19.859 1.00 95.44 292 ARG A CA 1
ATOM 2433 C C . ARG A 1 292 ? -18.951 -2.648 20.069 1.00 95.44 292 ARG A C 1
ATOM 2435 O O . ARG A 1 292 ? -18.815 -3.396 21.033 1.00 95.44 292 ARG A O 1
ATOM 2442 N N . ASP A 1 293 ? -19.919 -2.782 19.169 1.00 94.44 293 ASP A N 1
ATOM 2443 C CA . ASP A 1 293 ? -20.928 -3.841 19.217 1.00 94.44 293 ASP A CA 1
ATOM 2444 C C . ASP A 1 293 ? -20.276 -5.217 18.987 1.00 94.44 293 ASP A C 1
ATOM 2446 O O . ASP A 1 293 ? -20.408 -6.095 19.836 1.00 94.44 293 ASP A O 1
ATOM 2450 N N . LYS A 1 294 ? -19.437 -5.371 17.945 1.00 93.31 294 LYS A N 1
ATOM 2451 C CA . LYS A 1 294 ? -18.637 -6.597 17.723 1.00 93.31 294 LYS A CA 1
ATOM 2452 C C . LYS A 1 294 ? -17.773 -6.973 18.938 1.00 93.31 294 LYS A C 1
ATOM 2454 O O . LYS A 1 294 ? -17.711 -8.145 19.304 1.00 93.31 294 LYS A O 1
ATOM 2459 N N . ILE A 1 295 ? -17.109 -5.995 19.569 1.00 94.00 295 ILE A N 1
ATOM 2460 C CA . ILE A 1 295 ? -16.308 -6.204 20.789 1.00 94.00 295 ILE A CA 1
ATOM 2461 C C . ILE A 1 295 ? -17.192 -6.705 21.940 1.00 94.00 295 ILE A C 1
ATOM 2463 O O . ILE A 1 295 ? -16.813 -7.647 22.625 1.00 94.00 295 ILE A O 1
ATOM 2467 N N . LYS A 1 296 ? -18.356 -6.083 22.156 1.00 91.62 296 LYS A N 1
ATOM 2468 C CA . LYS A 1 296 ? -19.282 -6.405 23.252 1.00 91.62 296 LYS A CA 1
ATOM 2469 C C . LYS A 1 296 ? -19.928 -7.786 23.104 1.00 91.62 296 LYS A C 1
ATOM 2471 O O . LYS A 1 296 ? -20.137 -8.457 24.112 1.00 91.62 296 LYS A O 1
ATOM 2476 N N . ASP A 1 297 ? -20.241 -8.187 21.877 1.00 88.31 297 ASP A N 1
ATOM 2477 C CA . ASP A 1 297 ? -20.897 -9.463 21.574 1.00 88.31 297 ASP A CA 1
ATOM 2478 C C . ASP A 1 297 ? -19.904 -10.649 21.523 1.00 88.31 297 ASP A C 1
ATOM 2480 O O . ASP A 1 297 ? -20.311 -11.794 21.329 1.00 88.31 297 ASP A O 1
ATOM 2484 N N . THR A 1 298 ? -18.606 -10.391 21.733 1.00 88.44 298 THR A N 1
ATOM 2485 C CA . THR A 1 298 ? -17.530 -11.395 21.769 1.00 88.44 298 THR A CA 1
ATOM 2486 C C . THR A 1 298 ? -16.962 -11.530 23.186 1.00 88.44 298 THR A C 1
ATOM 2488 O O . THR A 1 298 ? -16.809 -10.541 23.899 1.00 88.44 298 THR A O 1
ATOM 2491 N N . GLU A 1 299 ? -16.590 -12.741 23.612 1.00 88.81 299 GLU A N 1
ATOM 2492 C CA . GLU A 1 299 ? -15.884 -12.931 24.887 1.00 88.81 299 GLU A CA 1
ATOM 2493 C C . GLU A 1 299 ? -14.449 -12.373 24.803 1.00 88.81 299 GLU A C 1
ATOM 2495 O O . GLU A 1 299 ? -13.654 -12.788 23.959 1.00 88.81 299 GLU A O 1
ATOM 2500 N N . ILE A 1 300 ? -14.110 -11.416 25.674 1.00 88.81 300 ILE A N 1
ATOM 2501 C CA . ILE A 1 300 ? -12.823 -10.705 25.642 1.00 88.81 300 ILE A CA 1
ATOM 2502 C C . ILE A 1 300 ? -11.921 -11.178 26.781 1.00 88.81 300 ILE A C 1
ATOM 2504 O O . ILE A 1 300 ? -12.235 -10.995 27.959 1.00 88.81 300 ILE A O 1
ATOM 2508 N N . ASN A 1 301 ? -10.716 -11.640 26.448 1.00 93.12 301 ASN A N 1
ATOM 2509 C CA . ASN A 1 301 ? -9.647 -11.738 27.433 1.00 93.12 301 ASN A CA 1
ATOM 2510 C C . ASN A 1 301 ? -9.109 -10.329 27.760 1.00 93.12 301 ASN A C 1
ATOM 2512 O O . ASN A 1 301 ? -8.260 -9.776 27.055 1.00 93.12 301 ASN A O 1
ATOM 2516 N N . ILE A 1 302 ? -9.612 -9.745 28.851 1.00 92.62 302 ILE A N 1
ATOM 2517 C CA . ILE A 1 302 ? -9.261 -8.388 29.307 1.00 92.62 302 ILE A CA 1
ATOM 2518 C C . ILE A 1 302 ? -7.746 -8.237 29.525 1.00 92.62 302 ILE A C 1
ATOM 2520 O O . ILE A 1 302 ? -7.189 -7.181 29.222 1.00 92.62 302 ILE A O 1
ATOM 2524 N N . GLN A 1 303 ? -7.061 -9.283 30.002 1.00 95.06 303 GLN A N 1
ATOM 2525 C CA . GLN A 1 303 ? -5.614 -9.248 30.221 1.00 95.06 303 GLN A CA 1
ATOM 2526 C C . GLN A 1 303 ? -4.846 -9.181 28.895 1.00 95.06 303 GLN A C 1
ATOM 2528 O O . GLN A 1 303 ? -3.930 -8.373 28.774 1.00 95.06 303 GLN A O 1
ATOM 2533 N N . GLN A 1 304 ? -5.242 -9.959 27.883 1.00 95.75 304 GLN A N 1
ATOM 2534 C CA . GLN A 1 304 ? -4.636 -9.890 26.547 1.00 95.75 304 GLN A CA 1
ATOM 2535 C C . GLN A 1 304 ? -4.877 -8.530 25.881 1.00 95.75 304 GLN A C 1
ATOM 2537 O O . GLN A 1 304 ? -3.929 -7.938 25.367 1.00 95.75 304 GLN A O 1
ATOM 2542 N N . CYS A 1 305 ? -6.099 -7.986 25.958 1.00 96.25 305 CYS A N 1
ATOM 2543 C CA . CYS A 1 305 ? -6.380 -6.632 25.470 1.00 96.25 305 CYS A CA 1
ATOM 2544 C C . CYS A 1 305 ? -5.533 -5.573 26.201 1.00 96.25 305 CYS A C 1
ATOM 2546 O O . CYS A 1 305 ? -4.992 -4.673 25.562 1.00 96.25 305 CYS A O 1
ATOM 2548 N N . GLN A 1 306 ? -5.357 -5.691 27.523 1.00 96.62 306 GLN A N 1
ATOM 2549 C CA . GLN A 1 306 ? -4.514 -4.779 28.301 1.00 96.62 306 GLN A CA 1
ATOM 2550 C C . GLN A 1 306 ? -3.033 -4.864 27.908 1.00 96.62 306 GLN A C 1
ATOM 2552 O O . GLN A 1 306 ? -2.405 -3.817 27.750 1.00 96.62 306 GLN A O 1
ATOM 2557 N N . SER A 1 307 ? -2.480 -6.070 27.745 1.00 97.06 307 SER A N 1
ATOM 2558 C CA . SER A 1 307 ? -1.095 -6.258 27.292 1.00 97.06 307 SER A CA 1
ATOM 2559 C C . SER A 1 307 ? -0.888 -5.668 25.899 1.00 97.06 307 SER A C 1
ATOM 2561 O O . SER A 1 307 ? 0.010 -4.851 25.710 1.00 97.06 307 SER A O 1
ATOM 2563 N N . ARG A 1 308 ? -1.778 -5.988 24.951 1.00 95.62 308 ARG A N 1
ATOM 2564 C CA . ARG A 1 308 ? -1.687 -5.496 23.573 1.00 95.62 308 ARG A CA 1
ATOM 2565 C C . ARG A 1 308 ? -1.849 -3.975 23.474 1.00 95.62 308 ARG A C 1
ATOM 2567 O O . ARG A 1 308 ? -1.156 -3.326 22.698 1.00 95.62 308 ARG A O 1
ATOM 2574 N N . TYR A 1 309 ? -2.708 -3.386 24.304 1.00 95.38 309 TYR A N 1
ATOM 2575 C CA . TYR A 1 309 ? -2.831 -1.932 24.436 1.00 95.38 309 TYR A CA 1
ATOM 2576 C C . TYR A 1 309 ? -1.523 -1.282 24.918 1.00 95.38 309 TYR A C 1
ATOM 2578 O O . TYR A 1 309 ? -1.107 -0.275 24.349 1.00 95.38 309 TYR A O 1
ATOM 2586 N N . ILE A 1 310 ? -0.856 -1.865 25.923 1.00 93.00 310 ILE A N 1
ATOM 2587 C CA . ILE A 1 310 ? 0.447 -1.378 26.405 1.00 93.00 310 ILE A CA 1
ATOM 2588 C C . ILE A 1 310 ? 1.494 -1.461 25.287 1.00 93.00 310 ILE A C 1
ATOM 2590 O O . ILE A 1 310 ? 2.198 -0.482 25.064 1.00 93.00 310 ILE A O 1
ATOM 2594 N N . GLU A 1 311 ? 1.558 -2.569 24.539 1.00 91.56 311 GLU A N 1
ATOM 2595 C CA . GLU A 1 311 ? 2.461 -2.701 23.385 1.00 91.56 311 GLU A CA 1
ATOM 2596 C C . GLU A 1 311 ? 2.255 -1.576 22.361 1.00 91.56 311 GLU A C 1
ATOM 2598 O O . GLU A 1 311 ? 3.217 -0.917 21.978 1.00 91.56 311 GLU A O 1
ATOM 2603 N N . ILE A 1 312 ? 1.011 -1.313 21.942 1.00 89.75 312 ILE A N 1
ATOM 2604 C CA . ILE A 1 312 ? 0.672 -0.244 20.983 1.00 89.75 312 ILE A CA 1
ATOM 2605 C C . ILE A 1 312 ? 1.075 1.130 21.542 1.00 89.75 312 ILE A C 1
ATOM 2607 O O . ILE A 1 312 ? 1.736 1.925 20.866 1.00 89.75 312 ILE A O 1
ATOM 2611 N N . ARG A 1 313 ? 0.712 1.414 22.798 1.00 86.62 313 ARG A N 1
ATOM 2612 C CA . ARG A 1 313 ? 0.991 2.696 23.456 1.00 86.62 313 ARG A CA 1
ATOM 2613 C C . ARG A 1 313 ? 2.489 2.943 23.657 1.00 86.62 313 ARG A C 1
ATOM 2615 O O . ARG A 1 313 ? 2.913 4.091 23.530 1.00 86.62 313 ARG A O 1
ATOM 2622 N N . ASP A 1 314 ? 3.276 1.901 23.903 1.00 85.25 314 ASP A N 1
ATOM 2623 C CA . ASP A 1 314 ? 4.710 1.998 24.210 1.00 85.25 314 ASP A CA 1
ATOM 2624 C C . ASP A 1 314 ? 5.607 1.635 23.005 1.00 85.25 314 ASP A C 1
ATOM 2626 O O . ASP A 1 314 ? 6.836 1.670 23.108 1.00 85.25 314 ASP A O 1
ATOM 2630 N N . THR A 1 315 ? 5.015 1.336 21.839 1.00 81.50 315 THR A N 1
ATOM 2631 C CA . THR A 1 315 ? 5.741 1.103 20.580 1.00 81.50 315 THR A CA 1
ATOM 2632 C C . THR A 1 315 ? 6.601 2.318 20.235 1.00 81.50 315 THR A C 1
ATOM 2634 O O . THR A 1 315 ? 6.105 3.446 20.150 1.00 81.50 315 THR A O 1
ATOM 2637 N N . LYS A 1 316 ? 7.903 2.084 20.014 1.00 70.62 316 LYS A N 1
ATOM 2638 C CA . LYS A 1 316 ? 8.851 3.120 19.584 1.00 70.62 316 LYS A CA 1
ATOM 2639 C C . LYS A 1 316 ? 8.390 3.734 18.263 1.00 70.62 316 LYS A C 1
ATOM 2641 O O . LYS A 1 316 ? 8.024 3.021 17.336 1.00 70.62 316 LYS A O 1
ATOM 2646 N N . ARG A 1 317 ? 8.425 5.065 18.193 1.00 69.06 317 ARG A N 1
ATOM 2647 C CA . ARG A 1 317 ? 8.069 5.827 16.996 1.00 69.06 317 ARG A CA 1
ATOM 2648 C C . ARG A 1 317 ? 9.336 6.107 16.188 1.00 69.06 317 ARG A C 1
ATOM 2650 O O . ARG A 1 317 ? 10.263 6.706 16.730 1.00 69.06 317 ARG A O 1
ATOM 2657 N N . ASN A 1 318 ? 9.373 5.668 14.931 1.00 56.94 318 ASN A N 1
ATOM 2658 C CA . ASN A 1 318 ? 10.495 5.927 14.033 1.00 56.94 318 ASN A CA 1
ATOM 2659 C C . ASN A 1 318 ? 10.254 7.244 13.293 1.00 56.94 318 ASN A C 1
ATOM 2661 O O . ASN A 1 318 ? 9.226 7.417 12.639 1.00 56.94 318 ASN A O 1
ATOM 2665 N N . ASN A 1 319 ? 11.221 8.156 13.373 1.00 51.47 319 ASN A N 1
ATOM 2666 C CA . ASN A 1 319 ? 11.189 9.410 12.615 1.00 51.47 319 ASN A CA 1
ATOM 2667 C C . ASN A 1 319 ? 11.484 9.203 11.122 1.00 51.47 319 ASN A C 1
ATOM 2669 O O . ASN A 1 319 ? 11.275 10.126 10.345 1.00 51.47 319 ASN A O 1
ATOM 2673 N N . ASP A 1 320 ? 11.954 8.015 10.735 1.00 49.28 320 ASP A N 1
ATOM 2674 C CA . ASP A 1 320 ? 12.211 7.645 9.350 1.00 49.28 320 ASP A CA 1
ATOM 2675 C C . ASP A 1 320 ? 11.796 6.175 9.108 1.00 49.28 320 ASP A C 1
ATOM 2677 O O . ASP A 1 320 ? 12.354 5.270 9.736 1.00 49.28 320 ASP A O 1
ATOM 2681 N N . PRO A 1 321 ? 10.788 5.892 8.259 1.00 45.28 321 PRO A N 1
ATOM 2682 C CA . PRO A 1 321 ? 10.488 4.535 7.797 1.00 45.28 321 PRO A CA 1
ATOM 2683 C C . PRO A 1 321 ? 11.409 4.091 6.641 1.00 45.28 321 PRO A C 1
ATOM 2685 O O . PRO A 1 321 ? 11.312 2.944 6.200 1.00 45.28 321 PRO A O 1
ATOM 2688 N N . PHE A 1 322 ? 12.257 4.990 6.129 1.00 48.25 322 PHE A N 1
ATOM 2689 C CA . PHE A 1 322 ? 13.226 4.802 5.049 1.00 48.25 322 PHE A CA 1
ATOM 2690 C C . PHE A 1 322 ? 14.682 4.869 5.550 1.00 48.25 322 PHE A C 1
ATOM 2692 O O . PHE A 1 322 ? 15.574 5.189 4.762 1.00 48.25 322 PHE A O 1
ATOM 2699 N N . GLU A 1 323 ? 14.964 4.485 6.805 1.00 42.53 323 GLU A N 1
ATOM 2700 C CA . GLU A 1 323 ? 16.292 3.937 7.122 1.00 42.53 323 GLU A CA 1
ATOM 2701 C C . GLU A 1 323 ? 16.472 2.672 6.267 1.00 42.53 323 GLU A C 1
ATOM 2703 O O . GLU A 1 323 ? 16.016 1.576 6.595 1.00 42.53 323 GLU A O 1
ATOM 2708 N N . LEU A 1 324 ? 17.039 2.885 5.079 1.00 36.88 324 LEU A N 1
ATOM 2709 C CA . LEU A 1 324 ? 17.226 1.882 4.050 1.00 36.88 324 LEU A CA 1
ATOM 2710 C C . LEU A 1 324 ? 18.269 0.891 4.548 1.00 36.88 324 LEU A C 1
ATOM 2712 O O . LEU A 1 324 ? 19.465 1.185 4.550 1.00 36.88 324 LEU A O 1
ATOM 2716 N N . ASP A 1 325 ? 17.796 -0.292 4.930 1.00 31.03 325 ASP A N 1
ATOM 2717 C CA . ASP A 1 325 ? 18.619 -1.460 5.229 1.00 31.03 325 ASP A CA 1
ATOM 2718 C C . ASP A 1 325 ? 19.249 -1.982 3.916 1.00 31.03 325 ASP A C 1
ATOM 2720 O O . ASP A 1 325 ? 18.874 -3.012 3.357 1.00 31.03 325 ASP A O 1
ATOM 2724 N N . PHE A 1 326 ? 20.187 -1.202 3.368 1.00 31.69 326 PHE A N 1
ATOM 2725 C CA . PHE A 1 326 ? 21.106 -1.602 2.304 1.00 31.69 326 PHE A CA 1
ATOM 2726 C C . PHE A 1 326 ? 22.264 -2.404 2.918 1.00 31.69 326 PHE A C 1
ATOM 2728 O O . PHE A 1 326 ? 23.409 -1.946 2.932 1.00 31.69 326 PHE A O 1
ATOM 2735 N N . ASN A 1 327 ? 21.942 -3.590 3.440 1.00 28.94 327 ASN A N 1
ATOM 2736 C CA . ASN A 1 327 ? 22.902 -4.608 3.877 1.00 28.94 327 ASN A CA 1
ATOM 2737 C C . ASN A 1 327 ? 22.921 -5.785 2.887 1.00 28.94 327 ASN A C 1
ATOM 2739 O O . ASN A 1 327 ? 21.830 -6.325 2.597 1.00 28.94 327 ASN A O 1
#

Foldseek 3Di:
DDDDDDDDDDDDDDDDDDDDDDPPPPPDPPPPLPDDLPDDQPDEDDLVSLVNLVVPPPPVVDDPPVVLVSLVVLLPDPVRLSSVLSNLVCQCPDDPDLVSVLVSLLSLLVSLVVLNQVSLLVLLLCLQVDDPCCCCPRVVHHNVSSVVSNVVRLVSNCVPPVLVSLVSLLVSVLVQQADDDDPPPASAGDLVSLLVDDPVSLVSNLVSLVLQQLEDDCPVDDDDDPDDHGDLNSLLVNLNSLLRNPPDNPLLLLLLSVCCCVPPVQVSCVVVVPPCNVVSCVSCVPRVVSSVVVNVVDDDPPVSSVVSNCCNRVPDRDHHPPPPPPD

pLDDT: mean 71.25, std 21.04, range [21.8, 97.06]

Radius of gyration: 29.17 Å; chains: 1; bounding box: 71×95×60 Å

Secondary structure (DSSP, 8-state):
-------------------------------TT-------SSSPPPHHHHHHHH--TTTTTS--HHHHHHHHHHTTSTT-HHHHHHHHHHHHHS-S-HHHHHHHHHHHHHHHTTT-HHHHHHHHHHHHHS-HHIIIIIS---HHHHHHHHHHHHHHHHHHSHHHHHHHHHHHHHHHSBS-SS------B-TTGGGS--HHHHHHHHHHHHHHTTB--GGG-S---SSS---HHHHHHHHHHHHH-SS---HHHHHHHHHHIIIIIHHHHHHTT-THHHHHHHHHTTHHHHHHHHHHTS---HHHHHHHHHHHHHPPPBS-TT-----